Protein AF-A0A483YP21-F1 (afdb_monomer_lite)

Secondary structure (DSSP, 8-state):
----HHHHHHHHHHTT-HHHHHHHHHTSS----S-PPTTSPPHHHHHHHHHHHHHHHHHTT----HHHHHHHHHHHHHTTTTTTT-HHHHHHHHHHHHHHHHH-TTTTTT--TTT-S----HHHHHHHHHHHHHHTT--EETTPPPPTT--SEETTEEHHHHHHHHHHHTTTSSTTTTTTBTBHHHHHHHHHHTTSHHHHHHHHHHT-SEEPPTT---SS-SS-TT--THHHH---

Foldseek 3Di:
DPPQLQVVLVVCLVVLPLVSLLCQQLLVGRQRPPDHDPPDDHLLRSNLSSLCSQCVCVVVVHDDQLLSPLSSLLSCLLVCPCPLPCSVSSLVSLQSSLVSCLVPVCSCVPRDPSRHSDDDDLLSLLQSLLSLLQVVQHAQALVADADPPDDDDGSNHDLVVLLVSSCVSCPSRQPSPCVPRSPPVSSNSSSVCCLALRNVLSCVVVVTRYHDPPPRDQANPDPRPPDGSVVSPPDD

Structure (mmCIF, N/CA/C/O backbone):
data_AF-A0A483YP21-F1
#
_entry.id   AF-A0A483YP21-F1
#
loop_
_atom_site.group_PDB
_atom_site.id
_atom_site.type_symbol
_atom_site.label_atom_id
_atom_site.label_alt_id
_atom_site.label_comp_id
_atom_site.label_asym_i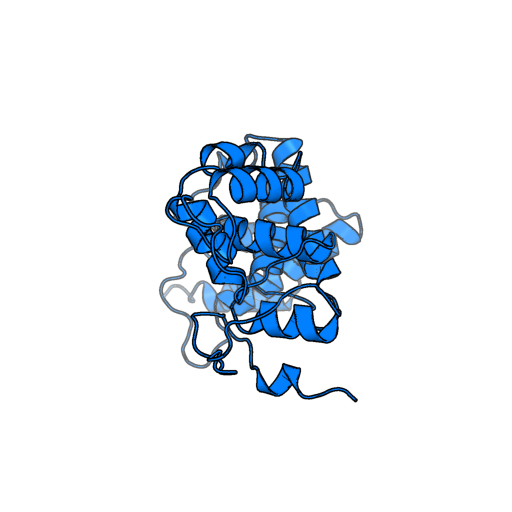d
_atom_site.label_entity_id
_atom_site.label_seq_id
_atom_site.pdbx_PDB_ins_code
_atom_site.Cartn_x
_atom_site.Cartn_y
_atom_site.Cartn_z
_atom_site.occupancy
_atom_site.B_iso_or_equiv
_atom_site.auth_seq_id
_atom_site.auth_comp_id
_atom_site.auth_asym_id
_atom_site.auth_atom_id
_atom_site.pdbx_PDB_model_num
ATOM 1 N N . MET A 1 1 ? -3.017 10.864 36.823 1.00 39.28 1 MET A N 1
ATOM 2 C CA . MET A 1 1 ? -2.083 9.998 36.075 1.00 39.28 1 MET A CA 1
ATOM 3 C C . MET A 1 1 ? -2.893 9.315 34.983 1.00 39.28 1 MET A C 1
ATOM 5 O O . MET A 1 1 ? -3.638 8.392 35.276 1.00 39.28 1 MET A O 1
ATOM 9 N N . THR A 1 2 ? -2.896 9.848 33.763 1.00 46.69 2 THR A N 1
ATOM 10 C CA . THR A 1 2 ? -3.565 9.182 32.637 1.00 46.69 2 THR A CA 1
ATOM 11 C C . THR A 1 2 ? -2.798 7.899 32.345 1.00 46.69 2 THR A C 1
ATOM 13 O O . THR A 1 2 ? -1.639 7.974 31.940 1.00 46.69 2 THR A O 1
ATOM 16 N N . LEU A 1 3 ? -3.415 6.734 32.579 1.00 56.22 3 LEU A N 1
ATOM 17 C CA . LEU A 1 3 ? -2.955 5.480 31.978 1.00 56.22 3 LEU A CA 1
ATOM 18 C C . LEU A 1 3 ? -2.703 5.780 30.503 1.00 56.22 3 LEU A C 1
ATOM 20 O O . LEU A 1 3 ? -3.605 6.293 29.834 1.00 56.22 3 LEU A O 1
ATOM 24 N N . SER A 1 4 ? -1.466 5.576 30.043 1.00 75.94 4 SER A N 1
ATOM 25 C CA . SER A 1 4 ? -1.104 5.924 28.670 1.00 75.94 4 SER A CA 1
ATOM 26 C C . SER A 1 4 ? -2.119 5.280 27.726 1.00 75.94 4 SER A C 1
ATOM 28 O O . SER A 1 4 ? -2.494 4.117 27.911 1.00 75.94 4 SER A O 1
ATOM 30 N N . ASP A 1 5 ? -2.598 6.037 26.737 1.00 85.06 5 ASP A N 1
ATOM 31 C CA . ASP A 1 5 ? -3.562 5.544 25.746 1.00 85.06 5 ASP A CA 1
ATOM 32 C C . ASP A 1 5 ? -3.122 4.221 25.115 1.00 85.06 5 ASP A C 1
ATOM 34 O O . ASP A 1 5 ? -3.955 3.414 24.718 1.00 85.06 5 ASP A O 1
ATOM 38 N N . HIS A 1 6 ? -1.815 3.974 25.124 1.00 88.06 6 HIS A N 1
ATOM 39 C CA . HIS A 1 6 ? -1.164 2.743 24.718 1.00 88.06 6 HIS A CA 1
ATOM 40 C C . HIS A 1 6 ? -1.701 1.502 25.439 1.00 88.06 6 HIS A C 1
ATOM 42 O O . HIS A 1 6 ? -2.195 0.585 24.786 1.00 88.06 6 HIS A O 1
ATOM 48 N N . GLN A 1 7 ? -1.699 1.484 26.775 1.00 88.12 7 GLN A N 1
ATOM 49 C CA . GLN A 1 7 ? -2.190 0.334 27.544 1.00 88.12 7 GLN A CA 1
ATOM 50 C C . GLN A 1 7 ? -3.693 0.119 27.347 1.00 88.12 7 GLN A C 1
ATOM 52 O O . GLN A 1 7 ? -4.153 -1.021 27.245 1.00 88.12 7 GLN A O 1
ATOM 57 N N . ARG A 1 8 ? -4.464 1.212 27.255 1.00 90.50 8 ARG A N 1
ATOM 58 C CA . ARG A 1 8 ? -5.912 1.142 27.016 1.00 90.50 8 ARG A CA 1
ATOM 59 C C . ARG A 1 8 ? -6.226 0.598 25.623 1.00 90.50 8 ARG A C 1
ATOM 61 O O . ARG A 1 8 ? -7.095 -0.261 25.503 1.00 90.50 8 ARG A O 1
ATOM 68 N N . ALA A 1 9 ? -5.496 1.050 24.603 1.00 92.44 9 ALA A N 1
ATOM 69 C CA . ALA A 1 9 ? -5.602 0.543 23.241 1.00 92.44 9 ALA A CA 1
ATOM 70 C C . ALA A 1 9 ? -5.220 -0.938 23.183 1.00 92.44 9 ALA A C 1
ATOM 72 O O . ALA A 1 9 ? -6.014 -1.749 22.723 1.00 92.44 9 ALA A O 1
ATOM 73 N N . LYS A 1 10 ? -4.057 -1.319 23.727 1.00 93.38 10 LYS A N 1
ATOM 74 C CA . LYS A 1 10 ? -3.600 -2.716 23.774 1.00 93.38 10 LYS A CA 1
ATOM 75 C C . LYS A 1 10 ? -4.639 -3.633 24.421 1.00 93.38 10 LYS A C 1
ATOM 77 O O . LYS A 1 10 ? -4.972 -4.669 23.855 1.00 93.38 10 LYS A O 1
ATOM 82 N N . SER A 1 11 ? -5.170 -3.243 25.582 1.00 93.44 11 SER A N 1
ATOM 83 C CA . SER A 1 11 ? -6.192 -4.019 26.293 1.00 93.44 11 SER A CA 1
ATOM 84 C C . SER A 1 11 ? -7.469 -4.188 25.460 1.00 93.44 11 SER A C 1
ATOM 86 O O . SER A 1 11 ? -7.936 -5.308 25.265 1.00 93.44 11 SER A O 1
ATOM 88 N N . ALA A 1 12 ? -7.992 -3.101 24.885 1.00 95.62 12 ALA A N 1
ATOM 89 C CA . ALA A 1 12 ? -9.206 -3.157 24.074 1.00 95.62 12 ALA A CA 1
ATOM 90 C C . ALA A 1 12 ? -9.019 -3.971 22.779 1.00 95.62 12 ALA A C 1
ATOM 92 O O . ALA A 1 12 ? -9.877 -4.774 22.413 1.00 95.62 12 ALA A O 1
ATOM 93 N N . LEU A 1 13 ? -7.866 -3.834 22.117 1.00 96.31 13 LEU A N 1
ATOM 94 C CA . LEU A 1 13 ? -7.533 -4.609 20.920 1.00 96.31 13 LEU A CA 1
ATOM 95 C C . LEU A 1 13 ? -7.251 -6.087 21.242 1.00 96.31 13 LEU A C 1
ATOM 97 O O . LEU A 1 13 ? -7.475 -6.942 20.389 1.00 96.31 13 LEU A O 1
ATOM 101 N N . ASN A 1 14 ? -6.797 -6.431 22.456 1.00 95.75 14 ASN A N 1
ATOM 102 C CA . ASN A 1 14 ? -6.720 -7.828 22.919 1.00 95.75 14 ASN A CA 1
ATOM 103 C C . ASN A 1 14 ? -8.110 -8.459 23.062 1.00 95.75 14 ASN A C 1
ATOM 105 O O . ASN A 1 14 ? -8.259 -9.653 22.829 1.00 95.75 14 ASN A O 1
ATOM 109 N N . ALA A 1 15 ? -9.120 -7.661 23.408 1.00 96.44 15 ALA A N 1
ATOM 110 C CA . ALA A 1 15 ? -10.504 -8.108 23.513 1.00 96.44 15 A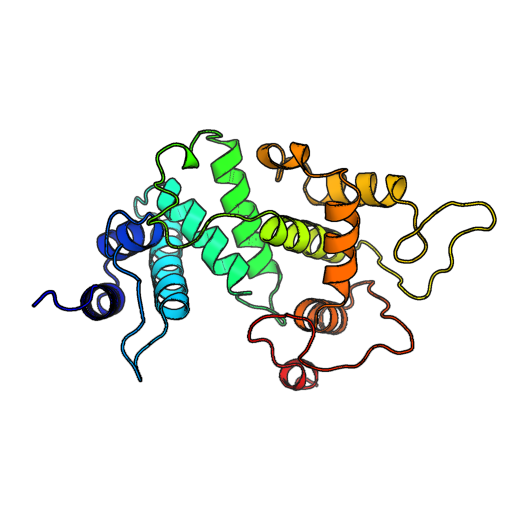LA A CA 1
ATOM 111 C C . ALA A 1 15 ? -11.244 -8.160 22.159 1.00 96.44 15 ALA A C 1
ATOM 113 O O . ALA A 1 15 ? -12.442 -8.430 22.142 1.00 96.44 15 ALA A O 1
ATOM 114 N N . ASN A 1 16 ? -10.563 -7.900 21.031 1.00 96.69 16 ASN A N 1
ATOM 115 C CA . ASN A 1 16 ? -11.170 -7.761 19.700 1.00 96.69 16 ASN A CA 1
ATOM 116 C C . ASN A 1 16 ? -12.328 -6.741 19.658 1.00 96.69 16 ASN A C 1
ATOM 118 O O . ASN A 1 16 ? -13.288 -6.910 18.907 1.00 96.69 16 ASN A O 1
ATOM 122 N N . ASP A 1 17 ? -12.252 -5.675 20.463 1.00 97.94 17 ASP A N 1
ATOM 123 C CA . ASP A 1 17 ? -13.291 -4.645 20.512 1.00 97.94 17 ASP A CA 1
ATOM 124 C C . ASP A 1 17 ? -13.316 -3.837 19.201 1.00 97.94 17 ASP A C 1
ATOM 126 O O . ASP A 1 17 ? -12.435 -3.016 18.924 1.00 97.94 17 ASP A O 1
ATOM 130 N N . LEU A 1 18 ? -14.364 -4.051 18.398 1.00 98.38 18 LEU A N 1
ATOM 131 C CA . LEU A 1 18 ? -14.569 -3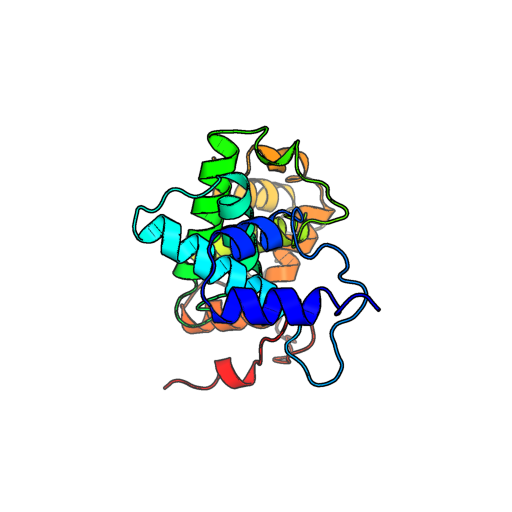.377 17.117 1.00 98.38 18 LEU A CA 1
ATOM 132 C C . LEU A 1 18 ? -14.742 -1.857 17.264 1.00 98.38 18 LEU A C 1
ATOM 134 O O . LEU A 1 18 ? -14.257 -1.094 16.429 1.00 98.38 18 LEU A O 1
ATOM 138 N N . ASN A 1 19 ? -15.409 -1.381 18.316 1.00 97.88 19 ASN A N 1
ATOM 139 C CA . ASN A 1 19 ? -15.588 0.055 18.545 1.00 97.88 19 ASN A CA 1
ATOM 140 C C . ASN A 1 19 ? -14.276 0.715 18.973 1.00 97.88 19 ASN A C 1
ATOM 142 O O . ASN A 1 19 ? -14.020 1.873 18.637 1.00 97.88 19 ASN A O 1
ATOM 146 N N . ALA A 1 20 ? -13.442 0.004 19.730 1.00 97.31 20 ALA A N 1
ATOM 147 C CA . ALA A 1 20 ? -12.096 0.458 20.046 1.00 97.31 20 ALA A CA 1
ATOM 148 C C . ALA A 1 20 ? -11.202 0.475 18.802 1.00 97.31 20 ALA A C 1
ATOM 150 O O . ALA A 1 20 ? -10.497 1.458 18.595 1.00 97.31 20 ALA A O 1
ATOM 151 N N . ALA A 1 21 ? -11.268 -0.554 17.953 1.00 98.19 21 ALA A N 1
ATOM 152 C CA . ALA A 1 21 ? -10.489 -0.632 16.721 1.00 98.19 21 ALA A CA 1
ATOM 153 C C . ALA A 1 21 ? -10.862 0.475 15.718 1.00 98.19 21 ALA A C 1
ATOM 155 O O . ALA A 1 21 ? -9.979 1.170 15.220 1.00 98.19 21 ALA A O 1
ATOM 156 N N . GLN A 1 22 ? -12.159 0.718 15.490 1.00 97.88 22 GLN A N 1
ATOM 157 C CA . GLN A 1 22 ? -12.620 1.827 14.642 1.00 97.88 22 GLN A CA 1
ATOM 158 C C . GLN A 1 22 ? -12.185 3.190 15.200 1.00 97.88 22 GLN A C 1
ATOM 160 O O . GLN A 1 22 ? -11.666 4.029 14.461 1.00 97.88 22 GLN A O 1
ATOM 165 N N . GLY A 1 23 ? -12.343 3.402 16.513 1.00 95.88 23 GLY A N 1
ATOM 166 C CA . GLY A 1 23 ? -11.911 4.637 17.172 1.00 95.88 23 GLY A CA 1
ATOM 167 C C . GLY A 1 23 ? -10.392 4.827 17.148 1.00 95.88 23 GLY A C 1
ATOM 168 O O . GLY A 1 23 ? -9.916 5.947 16.988 1.00 95.88 23 GLY A O 1
ATOM 169 N N . TYR A 1 24 ? -9.622 3.740 17.249 1.00 96.00 24 TYR A N 1
ATOM 170 C CA . TYR A 1 24 ? -8.172 3.767 17.090 1.00 96.00 24 TYR A CA 1
ATOM 171 C C . TYR A 1 24 ? -7.795 4.212 15.676 1.00 96.00 24 TYR A C 1
ATOM 173 O O . TYR A 1 24 ? -6.972 5.109 15.510 1.00 96.00 24 TYR A O 1
ATOM 181 N N . LEU A 1 25 ? -8.378 3.613 14.637 1.00 96.19 25 LEU A N 1
ATOM 182 C CA . LEU A 1 25 ? -7.971 3.929 13.268 1.00 96.19 25 LEU A CA 1
ATOM 183 C C . LEU A 1 25 ? -8.271 5.384 12.907 1.00 96.19 25 LEU A C 1
ATOM 185 O O . LEU A 1 25 ? -7.386 6.075 12.405 1.00 96.19 25 LEU A O 1
ATOM 189 N N . THR A 1 26 ? -9.478 5.842 13.241 1.00 94.69 26 THR A N 1
ATOM 190 C CA . THR A 1 26 ? -9.992 7.190 12.940 1.00 94.69 26 THR A CA 1
ATOM 191 C C . THR A 1 26 ? -9.421 8.290 13.835 1.00 94.69 26 THR A C 1
ATOM 193 O O . THR A 1 26 ? -9.543 9.464 13.504 1.00 94.69 26 THR A O 1
ATOM 196 N N . GLY A 1 27 ? -8.791 7.936 14.960 1.00 91.81 27 GLY A N 1
ATOM 197 C CA . GLY A 1 27 ? -8.269 8.904 15.929 1.00 91.81 27 GLY A CA 1
ATOM 198 C C . GLY A 1 27 ? -9.306 9.432 16.924 1.00 91.81 27 GLY A C 1
ATOM 199 O O . GLY A 1 27 ? -8.967 10.247 17.777 1.00 91.81 27 GLY A O 1
ATOM 200 N N . GLU A 1 28 ? -10.551 8.947 16.876 1.00 92.50 28 GLU A N 1
ATOM 201 C CA . GLU A 1 28 ? -11.587 9.263 17.871 1.00 92.50 28 GLU A CA 1
ATOM 202 C C . GLU A 1 28 ? -11.229 8.719 19.266 1.00 92.50 28 GLU A C 1
ATOM 204 O O . GLU A 1 28 ? -11.623 9.276 20.291 1.00 92.50 28 GLU A O 1
ATOM 209 N N . LYS A 1 29 ? -10.450 7.630 19.317 1.00 92.00 29 LYS A N 1
ATOM 210 C CA . LYS A 1 29 ? -9.940 7.026 20.551 1.00 92.00 29 LYS A CA 1
ATOM 211 C C . LYS A 1 29 ? -8.424 6.880 20.508 1.00 92.00 29 LYS A C 1
ATOM 213 O O . LYS A 1 29 ? -7.819 6.634 19.464 1.00 92.00 29 LYS A O 1
ATOM 218 N N . TYR A 1 30 ? -7.821 6.937 21.694 1.00 90.19 30 TYR A N 1
ATOM 219 C CA . TYR A 1 30 ? -6.392 6.691 21.904 1.00 90.19 30 TYR A CA 1
ATOM 220 C C . TYR A 1 30 ? -5.489 7.636 21.096 1.00 90.19 30 TYR A C 1
ATOM 222 O O . TYR A 1 30 ? -4.514 7.198 20.482 1.00 90.19 30 TYR A O 1
ATOM 230 N N . ASN A 1 31 ? -5.840 8.920 21.042 1.00 85.19 31 ASN A N 1
ATOM 231 C CA . ASN A 1 31 ? -5.154 9.920 20.225 1.00 85.19 31 ASN A CA 1
ATOM 232 C C . ASN A 1 31 ? -3.846 10.445 20.848 1.00 85.19 31 ASN A C 1
ATOM 234 O O . ASN A 1 31 ? -3.021 11.017 20.141 1.00 85.19 31 ASN A O 1
ATOM 238 N N . ASN A 1 32 ? -3.568 10.182 22.131 1.00 83.12 32 ASN A N 1
ATOM 239 C CA . ASN A 1 32 ? -2.306 10.583 22.766 1.00 83.12 32 ASN A CA 1
ATOM 240 C C . ASN A 1 32 ? -1.172 9.582 22.482 1.00 83.12 32 ASN A C 1
ATOM 242 O O . ASN A 1 32 ? -0.742 8.832 23.363 1.00 83.12 32 ASN A O 1
ATOM 246 N N . ARG A 1 33 ? -0.661 9.578 21.244 1.00 79.88 33 ARG A N 1
ATOM 247 C CA . ARG A 1 33 ? 0.339 8.605 20.749 1.00 79.88 33 ARG A CA 1
ATOM 248 C C . ARG A 1 33 ? 1.789 9.087 20.804 1.00 79.88 33 ARG A C 1
ATOM 250 O O . ARG A 1 33 ? 2.593 8.741 19.948 1.00 79.88 33 ARG A O 1
ATOM 257 N N . TYR A 1 34 ? 2.149 9.861 21.825 1.00 71.38 34 TYR A N 1
ATOM 258 C CA . TYR A 1 34 ? 3.453 10.535 21.898 1.00 71.38 34 TYR A CA 1
ATOM 259 C C . TYR A 1 34 ? 4.655 9.580 21.917 1.00 71.38 34 TYR A C 1
ATOM 261 O O . TYR A 1 34 ? 5.630 9.803 21.204 1.00 71.38 34 TYR A O 1
ATOM 269 N N . ARG A 1 35 ? 4.602 8.516 22.730 1.00 69.38 35 ARG A N 1
ATOM 270 C CA . ARG A 1 35 ? 5.605 7.440 22.752 1.00 69.38 35 ARG A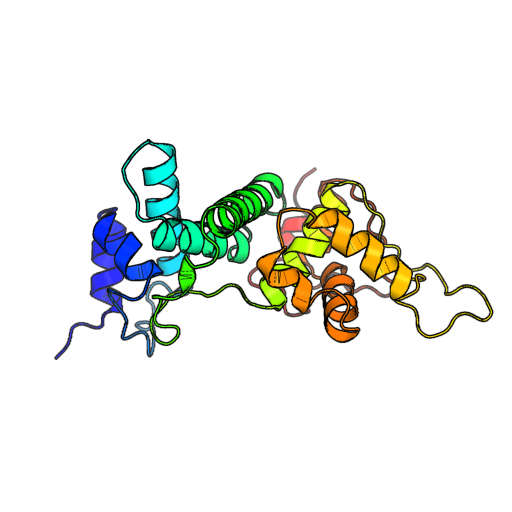 CA 1
ATOM 271 C C . ARG A 1 35 ? 4.946 6.110 23.116 1.00 69.38 35 ARG A C 1
ATOM 273 O O . ARG A 1 35 ? 4.067 6.109 23.980 1.00 69.38 35 ARG A O 1
ATOM 280 N N . PRO A 1 36 ? 5.332 4.993 22.475 1.00 71.31 36 PRO A N 1
ATOM 281 C CA . PRO A 1 36 ? 4.960 3.676 22.972 1.00 71.31 36 PRO A CA 1
ATOM 282 C C . PRO A 1 36 ? 5.593 3.454 24.351 1.00 71.31 36 PRO A C 1
ATOM 284 O O . PRO A 1 36 ? 6.635 4.034 24.672 1.00 71.31 36 PRO A O 1
ATOM 287 N N . VAL A 1 37 ? 4.965 2.614 25.170 1.00 76.12 37 VAL A N 1
ATOM 288 C CA . VAL A 1 37 ? 5.564 2.189 26.439 1.00 76.12 37 VAL A CA 1
ATOM 289 C C . VAL A 1 37 ? 6.794 1.327 26.124 1.00 76.12 37 VAL A C 1
ATOM 291 O O . VAL A 1 37 ? 6.750 0.471 25.242 1.00 76.12 37 VAL A O 1
ATOM 294 N N . SER A 1 38 ? 7.923 1.588 26.788 1.00 74.81 38 SER A N 1
ATOM 295 C CA . SER A 1 38 ? 9.169 0.850 26.531 1.00 74.81 38 SER A CA 1
ATOM 296 C C . SER A 1 38 ? 8.988 -0.648 26.801 1.00 74.81 38 SER A C 1
ATOM 298 O O . SER A 1 38 ? 8.396 -1.014 27.814 1.00 74.81 38 SER A O 1
ATOM 300 N N . GLY A 1 39 ? 9.491 -1.500 25.904 1.00 78.94 39 GLY A N 1
ATOM 301 C CA . GLY A 1 39 ? 9.342 -2.960 25.983 1.00 78.94 39 GLY A CA 1
ATOM 302 C C . GLY A 1 39 ? 7.962 -3.492 25.576 1.00 78.94 39 GLY A C 1
ATOM 303 O O . GLY A 1 39 ? 7.766 -4.703 25.544 1.00 78.94 39 GLY A O 1
ATOM 304 N N . GLU A 1 40 ? 7.019 -2.610 25.241 1.00 84.38 40 GLU A N 1
ATOM 305 C CA . GLU A 1 40 ? 5.670 -2.983 24.828 1.00 84.38 40 GLU A CA 1
ATOM 306 C C . GLU A 1 40 ? 5.492 -2.971 23.304 1.00 84.38 40 GLU A C 1
ATOM 308 O O . GLU A 1 40 ? 6.323 -2.480 22.536 1.00 84.38 40 GLU A O 1
ATOM 313 N N . GLU A 1 41 ? 4.358 -3.515 22.862 1.00 87.75 41 GLU A N 1
ATOM 314 C CA . GLU A 1 41 ? 3.951 -3.549 21.459 1.00 87.75 41 GLU A CA 1
ATOM 315 C C . GLU A 1 41 ? 3.968 -2.144 20.819 1.00 87.75 41 GLU A C 1
ATOM 317 O O . GLU A 1 41 ? 3.390 -1.198 21.346 1.00 87.75 41 GLU A O 1
ATOM 322 N N . SER A 1 42 ? 4.599 -1.985 19.652 1.00 89.00 42 SER A N 1
ATOM 323 C CA . SER A 1 42 ? 4.644 -0.686 18.955 1.00 89.00 42 SER A CA 1
ATOM 324 C C . SER A 1 42 ? 3.256 -0.189 18.513 1.00 89.00 42 SER A C 1
ATOM 326 O O . SER A 1 42 ? 2.383 -0.991 18.181 1.00 89.00 42 SER A O 1
ATOM 328 N N . TRP A 1 43 ? 3.073 1.132 18.384 1.00 89.12 43 TRP A N 1
ATOM 329 C CA . TRP A 1 43 ? 1.844 1.712 17.818 1.00 89.12 43 TRP A CA 1
ATOM 330 C C . TRP A 1 43 ? 1.520 1.198 16.408 1.00 89.12 43 TRP A C 1
ATOM 332 O O . TRP A 1 43 ? 0.354 0.976 16.101 1.00 89.12 43 TRP A O 1
ATOM 342 N N . GLY A 1 44 ? 2.532 0.942 15.571 1.00 89.25 44 GLY A N 1
ATOM 343 C CA . GLY A 1 44 ? 2.320 0.351 14.243 1.00 89.25 44 GLY A CA 1
ATOM 344 C C . GLY A 1 44 ? 1.772 -1.081 14.309 1.00 89.25 44 GLY A C 1
ATOM 345 O O . GLY A 1 44 ? 0.937 -1.467 13.500 1.00 89.25 44 GLY A O 1
ATOM 346 N N . SER A 1 45 ? 2.172 -1.858 15.319 1.00 91.50 45 SER A N 1
ATOM 347 C CA . SER A 1 45 ? 1.617 -3.200 15.548 1.00 91.50 45 SER A CA 1
ATOM 348 C C . SER A 1 45 ? 0.171 -3.133 16.056 1.00 91.50 45 SER A C 1
ATOM 350 O O . SER A 1 45 ? -0.699 -3.834 15.542 1.00 91.50 45 SER A O 1
ATOM 352 N N . LEU A 1 46 ? -0.130 -2.202 16.970 1.00 94.50 46 LEU A N 1
ATOM 353 C CA . LEU A 1 46 ? -1.508 -1.936 17.401 1.00 94.50 46 LEU A CA 1
ATOM 354 C C . LEU A 1 46 ? -2.394 -1.449 16.240 1.00 94.50 46 LEU A C 1
ATOM 356 O O . LEU A 1 46 ? -3.547 -1.860 16.141 1.00 94.50 46 LEU A O 1
ATOM 360 N N . GLN A 1 47 ? -1.856 -0.629 15.333 1.00 95.31 47 GLN A N 1
ATOM 361 C CA . GLN A 1 47 ? -2.547 -0.194 14.116 1.00 95.31 47 GLN A CA 1
ATOM 362 C C . GLN A 1 47 ? -2.872 -1.372 13.200 1.00 95.31 47 GLN A C 1
ATOM 364 O O . GLN A 1 47 ? -4.024 -1.515 12.795 1.00 95.31 47 GLN A O 1
ATOM 369 N N . TYR A 1 48 ? -1.897 -2.241 12.924 1.00 95.50 48 TYR A N 1
ATOM 370 C CA . TYR A 1 48 ? -2.122 -3.460 12.149 1.00 95.50 48 TYR A CA 1
ATOM 371 C C . TYR A 1 48 ? -3.233 -4.321 12.768 1.00 95.50 48 TYR A C 1
ATOM 373 O O . TYR A 1 48 ? -4.172 -4.726 12.084 1.00 95.50 48 TYR A O 1
ATOM 381 N N . ARG A 1 49 ? -3.199 -4.532 14.088 1.00 96.94 49 ARG A N 1
ATOM 382 C CA . ARG A 1 49 ? -4.234 -5.297 14.798 1.00 96.94 49 ARG A CA 1
ATOM 383 C C . ARG A 1 49 ? -5.614 -4.650 14.720 1.00 96.94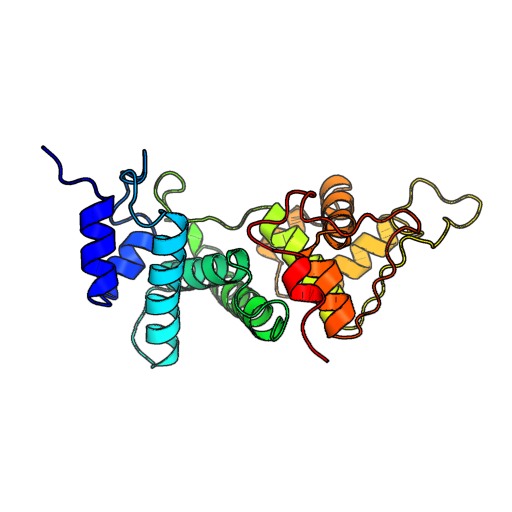 49 ARG A C 1
ATOM 385 O O . ARG A 1 49 ? -6.591 -5.344 14.445 1.00 96.94 49 ARG A O 1
ATOM 392 N N . ALA A 1 50 ? -5.703 -3.337 14.933 1.00 98.19 50 ALA A N 1
ATOM 393 C CA . ALA A 1 50 ? -6.953 -2.597 14.782 1.00 98.19 50 ALA A CA 1
ATOM 394 C C . ALA A 1 50 ? -7.510 -2.743 13.357 1.00 98.19 50 ALA A C 1
ATOM 396 O O . ALA A 1 50 ? -8.694 -3.027 13.181 1.00 98.19 50 ALA A O 1
ATOM 397 N N . ALA A 1 51 ? -6.644 -2.642 12.347 1.00 98.25 51 ALA A N 1
ATOM 398 C CA . ALA A 1 51 ? -7.014 -2.835 10.954 1.00 98.25 51 ALA A CA 1
ATOM 399 C C . ALA A 1 51 ? -7.518 -4.259 10.667 1.00 98.25 51 ALA A C 1
ATOM 401 O O . ALA A 1 51 ? -8.556 -4.410 10.024 1.00 98.25 51 ALA A O 1
ATOM 402 N N . LYS A 1 52 ? -6.868 -5.301 11.207 1.00 98.06 52 LYS A N 1
ATOM 403 C CA . LYS A 1 52 ? -7.344 -6.693 11.092 1.00 98.06 52 LYS A CA 1
ATOM 404 C C . LYS A 1 52 ? -8.718 -6.892 11.730 1.00 98.06 52 LYS A C 1
ATOM 406 O O . LYS A 1 52 ? -9.563 -7.537 11.118 1.00 98.06 52 LYS A O 1
ATOM 411 N N . ILE A 1 53 ? -8.966 -6.332 12.917 1.00 98.62 53 ILE A N 1
ATOM 412 C CA . ILE A 1 53 ? -10.279 -6.421 13.585 1.00 98.62 53 ILE A CA 1
ATOM 413 C C . ILE A 1 53 ? -11.367 -5.804 12.700 1.00 98.62 53 ILE A C 1
ATOM 415 O O . ILE A 1 53 ? -12.387 -6.440 12.443 1.00 98.62 53 ILE A O 1
ATOM 419 N N . VAL A 1 54 ? -11.129 -4.591 12.195 1.00 98.69 54 VAL A N 1
ATOM 420 C CA . VAL A 1 54 ? -12.084 -3.860 11.351 1.00 98.69 54 VAL A CA 1
ATOM 421 C C . VAL A 1 54 ? -12.324 -4.574 10.016 1.00 98.69 54 VAL A C 1
ATOM 423 O O . VAL A 1 54 ? -13.475 -4.784 9.634 1.00 98.69 54 VAL A O 1
ATOM 426 N N . ALA A 1 55 ? -11.263 -5.008 9.330 1.00 97.94 55 ALA A N 1
ATOM 427 C CA . ALA A 1 55 ? -11.370 -5.718 8.057 1.00 97.94 55 ALA A CA 1
ATOM 428 C C . ALA A 1 55 ? -12.087 -7.072 8.202 1.00 97.94 55 ALA A C 1
ATOM 430 O O . ALA A 1 55 ? -12.932 -7.405 7.370 1.00 97.94 55 ALA A O 1
ATOM 431 N N . ASN A 1 56 ? -11.801 -7.827 9.268 1.00 98.06 56 ASN A N 1
ATOM 432 C CA . ASN A 1 56 ? -12.463 -9.103 9.544 1.00 98.06 56 ASN A CA 1
ATOM 433 C C . ASN A 1 56 ? -13.941 -8.910 9.909 1.00 98.06 56 ASN A C 1
ATOM 435 O O . ASN A 1 56 ? -14.786 -9.677 9.456 1.00 98.06 56 ASN A O 1
ATOM 439 N N . ALA A 1 57 ? -14.273 -7.884 10.698 1.00 98.31 57 ALA A N 1
ATOM 440 C CA . ALA A 1 57 ? -15.659 -7.560 11.026 1.00 98.31 57 ALA A CA 1
ATOM 441 C C . ALA A 1 57 ? -16.478 -7.257 9.761 1.00 98.31 57 ALA A C 1
ATOM 443 O O . ALA A 1 57 ? -17.545 -7.843 9.571 1.00 98.31 57 ALA A O 1
ATOM 444 N N . ALA A 1 58 ? -15.943 -6.420 8.865 1.00 97.94 58 ALA A N 1
ATOM 445 C CA . ALA A 1 58 ? -16.577 -6.116 7.585 1.00 97.94 58 ALA A CA 1
ATOM 446 C C . ALA A 1 58 ? -16.725 -7.367 6.698 1.00 97.94 58 ALA A C 1
ATOM 448 O O . ALA A 1 58 ? -17.795 -7.601 6.140 1.00 97.94 58 ALA A O 1
ATOM 449 N N . ALA A 1 59 ? -15.687 -8.209 6.611 1.00 96.69 59 ALA A N 1
ATOM 450 C CA . ALA A 1 59 ? -15.738 -9.465 5.855 1.00 96.69 59 ALA A CA 1
ATOM 451 C C . ALA A 1 59 ? -16.796 -10.447 6.395 1.00 96.69 59 ALA A C 1
ATOM 453 O O . ALA A 1 59 ? -17.403 -11.183 5.623 1.00 96.69 59 ALA A O 1
ATOM 454 N N . ASN A 1 60 ? -17.062 -10.409 7.702 1.00 97.38 60 ASN A N 1
ATOM 455 C CA . ASN A 1 60 ? -18.096 -11.202 8.367 1.00 97.38 60 ASN A CA 1
ATOM 456 C C . ASN A 1 60 ? -19.490 -10.543 8.336 1.00 97.38 60 ASN A C 1
ATOM 458 O O . ASN A 1 60 ? -20.387 -10.968 9.064 1.00 97.38 60 ASN A O 1
ATOM 462 N N . GLY A 1 61 ? -19.684 -9.491 7.534 1.00 96.81 61 GLY A N 1
ATOM 463 C CA . GLY A 1 61 ? -20.973 -8.814 7.365 1.00 96.81 61 GLY A CA 1
ATOM 464 C C . GLY A 1 61 ? -21.391 -7.924 8.538 1.00 96.81 61 GLY A C 1
ATOM 465 O O . GLY A 1 61 ? -22.542 -7.487 8.594 1.00 96.81 61 GLY A O 1
ATOM 466 N N . GLN A 1 62 ? -20.493 -7.638 9.487 1.00 97.88 62 GLN A N 1
ATOM 467 C CA . GLN A 1 62 ? -20.786 -6.691 10.560 1.00 97.88 62 GLN A CA 1
ATOM 468 C C . GLN A 1 62 ? -20.790 -5.260 10.022 1.00 97.88 62 GLN A C 1
ATOM 470 O O . GLN A 1 62 ? -20.024 -4.905 9.125 1.00 97.88 62 GLN A O 1
ATOM 475 N N . LYS A 1 63 ? -21.634 -4.406 10.609 1.00 97.06 63 LYS A N 1
ATOM 476 C CA . LYS A 1 63 ? -21.663 -2.983 10.270 1.00 97.06 63 LYS A CA 1
ATOM 477 C C . LYS A 1 63 ? -20.401 -2.297 10.794 1.00 97.06 63 LYS A C 1
ATOM 479 O O . LYS A 1 63 ? -20.162 -2.263 11.999 1.00 97.06 63 LYS A O 1
ATOM 484 N N . VAL A 1 64 ? -19.646 -1.703 9.880 1.00 97.75 64 VAL A N 1
ATOM 485 C CA . VAL A 1 64 ? -18.414 -0.953 10.138 1.00 97.75 64 VAL A CA 1
ATOM 486 C C . VAL A 1 64 ? -18.557 0.430 9.505 1.00 97.75 64 VAL A C 1
ATOM 488 O O . VAL A 1 64 ? -19.247 0.579 8.500 1.00 97.75 64 VAL A O 1
ATOM 491 N N . ARG A 1 65 ? -17.950 1.456 10.101 1.00 96.19 65 ARG A N 1
ATOM 492 C CA . ARG A 1 65 ? -17.876 2.788 9.493 1.00 96.19 65 ARG A CA 1
ATOM 493 C C . ARG A 1 65 ? -16.931 2.784 8.292 1.00 96.19 65 ARG A C 1
ATOM 495 O O . ARG A 1 65 ? -15.804 2.305 8.402 1.00 96.19 65 ARG A O 1
ATOM 502 N N . ASP A 1 66 ? -17.357 3.389 7.190 1.00 96.44 66 ASP A N 1
ATOM 503 C CA . ASP A 1 66 ? -16.583 3.405 5.943 1.00 96.44 66 ASP A CA 1
ATOM 504 C C . ASP A 1 66 ? -15.215 4.088 6.092 1.00 96.44 66 ASP A C 1
ATOM 506 O O . ASP A 1 66 ? -14.239 3.640 5.494 1.00 96.44 66 ASP A O 1
ATOM 510 N N . ASP A 1 67 ? -15.108 5.131 6.922 1.00 95.12 67 ASP A N 1
ATOM 511 C CA . ASP A 1 67 ? -13.848 5.841 7.168 1.00 95.12 67 ASP A CA 1
ATOM 512 C C . ASP A 1 67 ? -12.834 4.955 7.906 1.00 95.12 67 ASP A C 1
ATOM 514 O O . ASP A 1 67 ? -11.683 4.824 7.491 1.00 95.12 67 ASP A O 1
ATOM 518 N N . ALA A 1 68 ? -13.275 4.261 8.955 1.00 97.00 68 ALA A N 1
ATOM 519 C CA . ALA A 1 68 ? -12.472 3.278 9.667 1.00 97.00 68 ALA A CA 1
ATOM 520 C C . ALA A 1 68 ? -12.084 2.100 8.764 1.00 97.00 68 ALA A C 1
ATOM 522 O O . ALA A 1 68 ? -10.955 1.617 8.848 1.00 97.00 68 ALA A O 1
ATOM 523 N N . LEU A 1 69 ? -12.994 1.647 7.895 1.00 97.94 69 LEU A N 1
ATOM 524 C CA . LEU A 1 69 ? -12.736 0.550 6.965 1.00 97.94 69 LEU A CA 1
ATOM 525 C C . LEU A 1 69 ? -11.713 0.937 5.889 1.00 97.94 69 LEU A C 1
ATOM 527 O O . LEU A 1 69 ? -10.791 0.169 5.617 1.00 97.94 69 LEU A O 1
ATOM 531 N N . TYR A 1 70 ? -11.818 2.146 5.336 1.00 95.50 70 TYR A N 1
ATOM 532 C CA . TYR A 1 70 ? -10.823 2.704 4.424 1.00 95.50 70 TYR A CA 1
ATOM 533 C C . TYR A 1 70 ? -9.435 2.739 5.075 1.00 95.50 70 TYR A C 1
ATOM 535 O O . TYR A 1 70 ? -8.470 2.205 4.527 1.00 95.50 70 TYR A O 1
ATOM 543 N N . LEU A 1 71 ? -9.338 3.308 6.280 1.00 96.06 71 LEU A N 1
ATOM 544 C CA . LEU A 1 71 ? -8.080 3.407 7.024 1.00 96.06 71 LEU A CA 1
ATOM 545 C C . LEU A 1 71 ? -7.516 2.038 7.419 1.00 96.06 71 LEU A C 1
ATOM 547 O O . LEU A 1 71 ? -6.296 1.866 7.461 1.00 96.06 71 LEU A O 1
ATOM 551 N N . ALA A 1 72 ? -8.383 1.057 7.686 1.00 97.75 72 ALA A N 1
ATOM 552 C CA . ALA A 1 72 ? -7.971 -0.321 7.914 1.00 97.75 72 ALA A CA 1
ATOM 553 C C . ALA A 1 72 ? -7.280 -0.884 6.669 1.00 97.75 72 ALA A C 1
ATOM 555 O O . ALA A 1 72 ? -6.161 -1.378 6.764 1.00 97.75 72 ALA A O 1
ATOM 556 N N . TYR A 1 73 ? -7.896 -0.759 5.494 1.00 97.00 73 TYR A N 1
ATOM 557 C CA . TYR A 1 73 ? -7.304 -1.252 4.254 1.00 97.00 73 TYR A CA 1
ATOM 558 C C . TYR A 1 73 ? -5.995 -0.547 3.891 1.00 97.00 73 TYR A C 1
ATOM 560 O O . TYR A 1 73 ? -5.040 -1.227 3.520 1.00 97.00 73 TYR A O 1
ATOM 568 N N . ILE A 1 74 ? -5.900 0.774 4.080 1.00 94.69 74 ILE A N 1
ATOM 569 C CA . ILE A 1 74 ? -4.627 1.494 3.918 1.00 94.69 74 ILE A CA 1
ATOM 570 C C . ILE A 1 74 ? -3.571 0.954 4.890 1.00 94.69 74 ILE A C 1
ATOM 572 O O . ILE A 1 74 ? -2.459 0.648 4.473 1.00 94.69 74 ILE A O 1
ATOM 576 N N . SER A 1 75 ? -3.921 0.745 6.161 1.00 95.25 75 SER A N 1
ATOM 577 C CA . SER A 1 75 ? -2.984 0.212 7.162 1.00 95.25 75 SER A CA 1
ATOM 578 C C . SER A 1 75 ? -2.469 -1.188 6.813 1.00 95.25 75 SER A C 1
ATOM 580 O O . SER A 1 75 ? -1.297 -1.481 7.031 1.00 95.25 75 SER A O 1
ATOM 582 N N . LEU A 1 76 ? -3.332 -2.061 6.285 1.00 95.69 76 LEU A N 1
ATOM 583 C CA . LEU A 1 76 ? -2.950 -3.423 5.893 1.00 95.69 76 LEU A CA 1
ATOM 584 C C . LEU A 1 76 ? -2.108 -3.437 4.612 1.00 95.69 76 LEU A C 1
ATOM 586 O O . LEU A 1 76 ? -1.183 -4.239 4.504 1.00 95.69 76 LEU A O 1
ATOM 590 N N . PHE A 1 77 ? -2.381 -2.520 3.678 1.00 93.38 77 PHE A N 1
ATOM 591 C CA . PHE A 1 77 ? -1.521 -2.290 2.519 1.00 93.38 77 PHE A CA 1
ATOM 592 C C . PHE A 1 77 ? -0.123 -1.821 2.951 1.00 93.38 77 PHE A C 1
ATOM 594 O O . PHE A 1 77 ? 0.881 -2.387 2.528 1.00 93.38 77 PHE A O 1
ATOM 601 N N . GLU A 1 78 ? -0.040 -0.825 3.838 1.00 90.38 78 GLU A N 1
ATOM 602 C CA . GLU A 1 78 ? 1.238 -0.287 4.326 1.00 90.38 78 GLU A CA 1
ATOM 603 C C . GLU A 1 78 ? 2.043 -1.302 5.142 1.00 90.38 78 GLU A C 1
ATOM 605 O O . GLU A 1 78 ? 3.273 -1.245 5.141 1.00 90.38 78 GLU A O 1
ATOM 610 N N . ALA A 1 79 ? 1.355 -2.240 5.797 1.00 90.56 79 ALA A N 1
ATOM 611 C CA . ALA A 1 79 ? 1.957 -3.363 6.502 1.00 90.56 79 ALA A CA 1
ATOM 612 C C . ALA A 1 79 ? 2.485 -4.472 5.572 1.00 90.56 79 ALA A C 1
ATOM 614 O O . ALA A 1 79 ? 3.060 -5.431 6.083 1.00 90.56 79 ALA A O 1
ATOM 615 N N . GLU A 1 80 ? 2.303 -4.352 4.249 1.00 89.62 80 GLU A N 1
ATOM 616 C CA . GLU A 1 80 ? 2.764 -5.325 3.245 1.00 89.62 80 GLU A CA 1
ATOM 617 C C . GLU A 1 80 ? 2.225 -6.743 3.510 1.00 89.62 80 GLU A C 1
ATOM 619 O O . GLU A 1 80 ? 2.911 -7.742 3.298 1.00 89.62 80 GLU A O 1
ATOM 624 N N . GLU A 1 81 ? 0.985 -6.851 4.010 1.00 90.00 81 GLU A N 1
ATOM 625 C CA . GLU A 1 81 ? 0.435 -8.139 4.440 1.00 90.00 81 GLU A CA 1
ATOM 626 C C . GLU A 1 81 ? 0.384 -9.152 3.286 1.00 90.00 81 GLU A C 1
ATOM 628 O O . GLU A 1 81 ? -0.201 -8.904 2.230 1.00 90.00 81 GLU A O 1
ATOM 633 N N . GLY A 1 82 ? 0.964 -10.328 3.533 1.00 87.00 82 GLY A N 1
ATOM 634 C CA . GLY A 1 82 ? 1.016 -11.434 2.583 1.00 87.00 82 GLY A CA 1
ATOM 635 C C . GLY A 1 82 ? 2.221 -11.389 1.649 1.00 87.00 82 GLY A C 1
ATOM 636 O O . GLY A 1 82 ? 2.464 -12.368 0.962 1.00 87.00 82 GLY A O 1
ATOM 637 N N . VAL A 1 83 ? 2.997 -10.309 1.613 1.00 88.38 83 VAL A N 1
ATOM 638 C CA . VAL A 1 83 ? 4.181 -10.209 0.752 1.00 88.38 83 VAL A CA 1
ATOM 639 C C . VAL A 1 83 ? 5.366 -10.949 1.397 1.00 88.38 83 VAL A C 1
ATOM 641 O O . VAL A 1 83 ? 5.574 -10.792 2.602 1.00 88.38 83 VAL A O 1
ATOM 644 N N . PRO A 1 84 ? 6.179 -11.707 0.631 1.00 87.12 84 PRO A N 1
ATOM 645 C CA . PRO A 1 84 ? 6.178 -11.859 -0.835 1.00 87.12 84 PRO A CA 1
ATOM 646 C C . PRO A 1 84 ? 5.286 -12.977 -1.414 1.00 87.12 84 PRO A C 1
ATOM 648 O O . PRO A 1 84 ? 5.141 -13.068 -2.634 1.00 87.12 84 PRO A O 1
ATOM 651 N N . GLU A 1 85 ? 4.689 -13.842 -0.597 1.00 87.38 85 GLU A N 1
ATOM 652 C CA . GLU A 1 85 ? 3.979 -15.044 -1.061 1.00 87.38 85 GLU A CA 1
ATOM 653 C C . GLU A 1 85 ? 2.648 -14.749 -1.771 1.00 87.38 85 GLU A C 1
ATOM 655 O O . GLU A 1 85 ? 2.327 -15.374 -2.784 1.00 87.38 85 GLU A O 1
ATOM 660 N N . HIS A 1 86 ? 1.889 -13.789 -1.258 1.00 90.50 86 HIS A N 1
ATOM 661 C CA . HIS A 1 86 ? 0.511 -13.442 -1.611 1.00 90.50 86 HIS A CA 1
ATOM 662 C C . HIS A 1 86 ? 0.327 -11.915 -1.754 1.00 90.50 86 HIS A C 1
ATOM 664 O O . HIS A 1 86 ? -0.451 -11.302 -1.019 1.00 90.50 86 HIS A O 1
ATOM 670 N N . PRO A 1 87 ? 1.035 -11.258 -2.696 1.00 90.50 87 PRO A N 1
ATOM 671 C CA . PRO A 1 87 ? 0.910 -9.818 -2.931 1.00 90.50 87 PRO A CA 1
ATOM 672 C C . PRO A 1 87 ? -0.489 -9.393 -3.402 1.00 90.50 87 PRO A C 1
ATOM 674 O O . PRO A 1 87 ? -0.849 -8.224 -3.279 1.00 90.50 87 PRO A O 1
ATOM 677 N N . ASP A 1 88 ? -1.297 -10.329 -3.904 1.00 92.50 88 ASP A N 1
ATOM 678 C CA . ASP A 1 88 ? -2.707 -10.129 -4.236 1.00 92.50 88 ASP A CA 1
ATOM 679 C C . ASP A 1 88 ? -3.554 -9.738 -3.012 1.00 92.50 88 ASP A C 1
ATOM 681 O O . ASP A 1 88 ? -4.500 -8.963 -3.155 1.00 92.50 88 ASP A O 1
ATOM 685 N N . ILE A 1 89 ? -3.181 -10.181 -1.802 1.00 94.00 89 ILE A N 1
ATOM 686 C CA . ILE A 1 89 ? -3.839 -9.772 -0.550 1.00 94.00 89 ILE A CA 1
ATOM 687 C C . ILE A 1 89 ? -3.623 -8.274 -0.313 1.00 94.00 89 ILE A C 1
ATOM 689 O O . ILE A 1 89 ? -4.590 -7.519 -0.180 1.00 94.00 89 ILE A O 1
ATOM 693 N N . MET A 1 90 ? -2.358 -7.840 -0.312 1.00 92.94 90 MET A N 1
ATOM 694 C CA . MET A 1 90 ? -1.976 -6.438 -0.143 1.00 92.94 90 MET A CA 1
ATOM 695 C C . MET A 1 90 ? -2.634 -5.547 -1.210 1.00 92.94 90 MET A C 1
ATOM 697 O O . MET A 1 90 ? -3.256 -4.537 -0.876 1.00 92.94 90 MET A O 1
ATOM 701 N N . LEU A 1 91 ? -2.553 -5.930 -2.490 1.00 93.12 91 LEU A N 1
ATOM 702 C CA . LEU A 1 91 ? -3.182 -5.197 -3.597 1.00 93.12 91 LEU A CA 1
ATOM 703 C C . LEU A 1 91 ? -4.707 -5.135 -3.457 1.00 93.12 91 LEU A C 1
ATOM 705 O O . LEU A 1 91 ? -5.306 -4.076 -3.654 1.00 93.12 91 LEU A O 1
ATOM 709 N N . GLY A 1 92 ? -5.331 -6.239 -3.041 1.00 94.44 92 GLY A N 1
ATOM 710 C CA . GLY A 1 92 ? -6.765 -6.314 -2.791 1.00 94.44 92 GLY A CA 1
ATOM 711 C C . GLY A 1 92 ? -7.238 -5.336 -1.714 1.00 94.44 92 GLY A C 1
ATOM 712 O O . GLY A 1 92 ? -8.337 -4.789 -1.832 1.00 94.44 92 GLY A O 1
ATOM 713 N N . TYR A 1 93 ? -6.427 -5.052 -0.689 1.00 95.25 93 TYR A N 1
ATOM 714 C CA . TYR A 1 93 ? -6.750 -3.999 0.278 1.00 95.25 93 TYR A CA 1
ATOM 715 C C . TYR A 1 93 ? -6.774 -2.620 -0.368 1.00 95.25 93 TYR A C 1
ATOM 717 O O . TYR A 1 93 ? -7.741 -1.882 -0.181 1.00 95.25 93 TYR A O 1
ATOM 725 N N . MET A 1 94 ? -5.775 -2.291 -1.185 1.00 92.31 94 MET A N 1
ATOM 726 C CA . MET A 1 94 ? -5.760 -1.006 -1.878 1.00 92.31 94 MET A CA 1
ATOM 727 C C . MET A 1 94 ? -6.951 -0.869 -2.834 1.00 92.31 94 MET A C 1
ATOM 729 O O . MET A 1 94 ? -7.609 0.168 -2.848 1.00 92.31 94 MET A O 1
ATOM 733 N N . HIS A 1 95 ? -7.321 -1.931 -3.560 1.00 92.00 95 HIS A N 1
ATOM 734 C CA . HIS A 1 95 ? -8.520 -1.927 -4.411 1.00 92.00 95 HIS A CA 1
ATOM 735 C C . HIS A 1 95 ? -9.792 -1.626 -3.619 1.00 92.00 95 HIS A C 1
ATOM 737 O O . HIS A 1 95 ? -10.599 -0.799 -4.043 1.00 92.00 95 HIS A O 1
ATOM 743 N N . LYS A 1 96 ? -9.961 -2.256 -2.451 1.00 94.31 96 LYS A N 1
ATOM 744 C CA . LYS A 1 96 ? -11.114 -2.020 -1.573 1.00 94.31 96 LYS A CA 1
ATOM 745 C C . LYS A 1 96 ? -11.116 -0.604 -0.992 1.00 94.31 96 LYS A C 1
ATOM 747 O O . LYS A 1 96 ? -12.166 0.031 -0.967 1.00 94.31 96 LYS A O 1
ATOM 752 N N . ALA A 1 97 ? -9.958 -0.088 -0.573 1.00 92.81 97 ALA A N 1
ATOM 753 C CA . ALA A 1 97 ? -9.827 1.290 -0.099 1.00 92.81 97 ALA A CA 1
ATOM 754 C C . ALA A 1 97 ? -10.240 2.291 -1.189 1.00 92.81 97 ALA A C 1
ATOM 756 O O . ALA A 1 97 ? -11.045 3.189 -0.952 1.00 92.81 97 ALA A O 1
ATOM 757 N N . MET A 1 98 ? -9.744 2.106 -2.411 1.00 88.75 98 MET A N 1
ATOM 758 C CA . MET A 1 98 ? -10.048 3.002 -3.526 1.00 88.75 98 MET A CA 1
ATOM 759 C C . MET A 1 98 ? -11.517 2.926 -3.944 1.00 88.75 98 MET A C 1
ATOM 761 O O . MET A 1 98 ? -12.117 3.960 -4.222 1.00 88.75 98 MET A O 1
ATOM 765 N N . ALA A 1 99 ? -12.133 1.741 -3.905 1.00 90.50 99 ALA A N 1
ATOM 766 C CA . ALA A 1 99 ? -13.566 1.592 -4.151 1.00 90.50 99 ALA A CA 1
ATOM 767 C C . ALA A 1 99 ? -14.420 2.409 -3.162 1.00 90.50 99 ALA A C 1
ATOM 769 O O . ALA A 1 99 ? -15.371 3.068 -3.583 1.00 90.50 99 ALA A O 1
ATOM 770 N N . LEU A 1 100 ? -14.058 2.426 -1.872 1.00 92.19 100 LEU A N 1
ATOM 771 C CA . LEU A 1 100 ? -14.741 3.247 -0.862 1.00 92.19 100 LEU A CA 1
ATOM 772 C C . LEU A 1 100 ? -14.605 4.746 -1.159 1.00 92.19 100 LEU A C 1
ATOM 774 O O . LEU A 1 100 ? -15.590 5.479 -1.092 1.00 92.19 100 LEU A O 1
ATOM 778 N N . LEU A 1 101 ? -13.403 5.198 -1.524 1.00 86.94 101 LEU A N 1
ATOM 779 C CA . LEU A 1 101 ? -13.156 6.608 -1.828 1.00 86.94 101 LEU A CA 1
ATOM 780 C C . LEU A 1 101 ? -13.863 7.066 -3.113 1.00 86.94 101 LEU A C 1
ATOM 782 O O . LEU A 1 101 ? -14.328 8.195 -3.191 1.00 86.94 101 LEU A O 1
ATOM 786 N N . LEU A 1 102 ? -13.985 6.197 -4.116 1.00 86.00 102 LEU A N 1
ATOM 787 C CA . LEU A 1 102 ? -14.729 6.503 -5.341 1.00 86.00 102 LEU A CA 1
ATOM 788 C C . LEU A 1 102 ? -16.235 6.571 -5.095 1.00 86.00 102 LEU A C 1
ATOM 790 O O . LEU A 1 102 ? -16.908 7.432 -5.656 1.00 86.00 102 LEU A O 1
ATOM 794 N N . ALA A 1 103 ? -16.759 5.684 -4.246 1.00 89.56 103 ALA A N 1
ATOM 795 C CA . ALA A 1 103 ? -18.161 5.715 -3.844 1.00 89.56 103 ALA A CA 1
ATOM 796 C C . ALA A 1 103 ? -18.493 6.968 -3.014 1.00 89.56 103 ALA A C 1
ATOM 798 O O . ALA A 1 103 ? -19.603 7.490 -3.107 1.00 89.56 103 ALA A O 1
ATOM 799 N N . ASN A 1 104 ? -17.535 7.465 -2.226 1.00 90.25 104 ASN A N 1
ATOM 800 C CA . ASN A 1 104 ? -17.674 8.687 -1.444 1.00 90.25 104 ASN A CA 1
ATOM 801 C C . ASN A 1 104 ? -16.369 9.510 -1.438 1.00 90.25 104 ASN A C 1
ATOM 803 O O . ASN A 1 104 ? -15.533 9.333 -0.549 1.00 90.25 104 ASN A O 1
ATOM 807 N N . PRO A 1 105 ? -16.203 10.469 -2.366 1.00 86.44 105 PRO A N 1
ATOM 808 C CA . PRO A 1 105 ? -14.993 11.294 -2.435 1.00 86.44 105 PRO A CA 1
ATOM 809 C C . PRO A 1 105 ? -14.724 12.153 -1.190 1.00 86.44 105 PRO A C 1
ATOM 811 O O . PRO A 1 105 ? -13.587 12.551 -0.966 1.00 86.44 105 PRO A O 1
ATOM 814 N N . GLN A 1 106 ? -15.749 12.417 -0.371 1.00 87.69 106 GLN A N 1
ATOM 815 C CA . GLN A 1 106 ? -15.664 13.205 0.868 1.00 87.69 106 GLN A CA 1
ATOM 816 C C . GLN A 1 106 ? -15.434 12.328 2.110 1.00 87.69 106 GLN A C 1
ATOM 818 O O . GLN A 1 106 ? -15.556 12.796 3.244 1.00 87.69 106 GLN A O 1
ATOM 823 N N . LEU A 1 107 ? -15.137 11.033 1.924 1.00 89.00 107 LEU A N 1
ATOM 824 C CA . LEU A 1 107 ? -15.031 10.049 3.005 1.00 89.00 107 LEU A CA 1
ATOM 825 C C . LEU A 1 107 ? -14.070 10.479 4.121 1.00 89.00 107 LEU A C 1
ATOM 827 O O . LEU A 1 107 ? -14.314 10.187 5.290 1.00 89.00 107 LEU A O 1
ATOM 831 N N . LEU A 1 108 ? -12.990 11.173 3.761 1.00 86.81 108 LEU A N 1
ATOM 832 C CA . LEU A 1 108 ? -11.923 11.544 4.689 1.00 86.81 108 LEU A CA 1
ATOM 833 C C . LEU A 1 108 ? -12.029 12.987 5.205 1.00 86.81 108 LEU A C 1
ATOM 835 O O . LEU A 1 108 ? -11.257 13.360 6.083 1.00 86.81 108 LEU A O 1
ATOM 839 N N . ASP A 1 109 ? -12.995 13.785 4.738 1.00 86.44 109 ASP A N 1
ATOM 840 C CA . ASP A 1 109 ? -13.086 15.226 5.037 1.00 86.44 109 ASP A CA 1
ATOM 841 C C . ASP A 1 109 ? -13.263 15.530 6.533 1.00 86.44 109 ASP A C 1
ATOM 843 O O . ASP A 1 109 ? -12.913 16.608 7.011 1.00 86.44 109 ASP A O 1
ATOM 847 N N . LYS A 1 110 ? -13.826 14.579 7.285 1.00 84.06 110 LYS A N 1
ATOM 848 C CA . LYS A 1 110 ? -14.105 14.712 8.724 1.00 84.06 110 LYS A CA 1
ATOM 849 C C . LYS A 1 110 ? -13.032 14.087 9.614 1.00 84.06 110 LYS A C 1
ATOM 851 O O . LYS A 1 110 ? -13.179 14.109 10.836 1.00 84.06 110 LYS A O 1
ATOM 856 N N . ILE A 1 111 ? -11.982 13.511 9.030 1.00 85.88 111 ILE A N 1
ATOM 857 C CA . ILE A 1 111 ? -10.888 12.914 9.791 1.00 85.88 111 ILE A CA 1
ATOM 858 C C . ILE A 1 111 ? -9.959 14.022 10.279 1.00 85.88 111 ILE A C 1
ATOM 860 O O . ILE A 1 111 ? -9.438 14.816 9.497 1.00 85.88 111 ILE A O 1
ATOM 864 N N . ASP A 1 112 ? -9.693 14.037 11.584 1.00 86.06 112 ASP A N 1
ATOM 865 C CA . ASP A 1 112 ? -8.644 14.880 12.145 1.00 86.06 112 ASP A CA 1
ATOM 866 C C . ASP A 1 112 ? -7.272 14.258 11.861 1.00 86.06 112 ASP A C 1
ATOM 868 O O . ASP A 1 112 ? -6.849 13.286 12.500 1.00 86.06 112 ASP A O 1
ATOM 872 N N . SER A 1 113 ? -6.559 14.847 10.901 1.00 83.56 113 SER A N 1
ATOM 873 C CA . SER A 1 113 ? -5.236 14.397 10.467 1.00 83.56 113 SER A CA 1
ATOM 874 C C . SER A 1 113 ? -4.182 14.394 11.577 1.00 83.56 113 SER A C 1
ATOM 876 O O . SER A 1 113 ? -3.175 13.703 11.443 1.00 83.56 113 SER A O 1
ATOM 878 N N . LYS A 1 114 ? -4.401 15.111 12.690 1.00 85.19 114 LYS A N 1
ATOM 879 C CA . LYS A 1 114 ? -3.493 15.090 13.848 1.00 85.19 114 LYS A CA 1
ATOM 880 C C . LYS A 1 114 ? -3.609 13.815 14.680 1.00 85.19 114 LYS A C 1
ATOM 882 O O . LYS A 1 114 ? -2.675 13.485 15.405 1.00 85.19 114 LYS A O 1
ATOM 887 N N . ASN A 1 115 ? -4.755 13.141 14.612 1.00 86.88 115 ASN A N 1
ATOM 888 C CA . ASN A 1 115 ? -5.136 12.088 15.554 1.00 86.88 115 ASN A CA 1
ATOM 889 C C . ASN A 1 115 ? -5.320 10.715 14.895 1.00 86.88 115 ASN A C 1
ATOM 891 O O . ASN A 1 115 ? -5.243 9.686 15.572 1.00 86.88 115 ASN A O 1
ATOM 895 N N . VAL A 1 116 ? -5.573 10.690 13.587 1.00 88.50 116 VAL A N 1
ATOM 896 C CA . VAL A 1 116 ? -5.739 9.468 12.797 1.00 88.50 116 VAL A CA 1
ATOM 897 C C . VAL A 1 116 ? -4.493 8.575 12.836 1.00 88.50 116 VAL A C 1
ATOM 899 O O . VAL A 1 116 ? -3.363 9.039 12.959 1.00 88.50 116 VAL A O 1
ATOM 902 N N . SER A 1 117 ? -4.699 7.259 12.750 1.00 85.00 117 SER A N 1
ATOM 903 C CA . SER A 1 117 ? -3.606 6.277 12.818 1.00 85.00 117 SER A CA 1
ATOM 904 C C . SER A 1 117 ? -2.672 6.261 11.614 1.00 85.00 117 SER A C 1
ATOM 906 O O . SER A 1 117 ? -1.479 6.037 11.784 1.00 85.00 117 SER A O 1
ATOM 908 N N . THR A 1 118 ? -3.217 6.497 10.428 1.00 87.56 118 THR A N 1
ATOM 909 C CA . THR A 1 118 ? -2.489 6.622 9.169 1.00 87.56 118 THR A CA 1
ATOM 910 C C . THR A 1 118 ? -3.321 7.474 8.221 1.00 87.56 118 THR A C 1
ATOM 912 O O . THR A 1 118 ? -4.539 7.568 8.375 1.00 87.56 118 THR A O 1
ATOM 915 N N . LEU A 1 119 ? -2.676 8.093 7.242 1.00 83.94 119 LEU A N 1
ATOM 916 C CA . LEU A 1 119 ? -3.343 8.679 6.090 1.00 83.94 119 LEU A CA 1
ATOM 917 C C . LEU A 1 119 ? -2.649 8.183 4.830 1.00 83.94 119 LEU A C 1
ATOM 919 O O . LEU A 1 119 ? -1.427 8.025 4.841 1.00 83.94 119 LEU A O 1
ATOM 923 N N . PRO A 1 120 ? -3.399 7.995 3.731 1.00 80.38 120 PRO A N 1
ATOM 924 C CA . PRO A 1 120 ? -2.779 7.740 2.444 1.00 80.38 120 PRO A CA 1
ATOM 925 C C . PRO A 1 120 ? -1.803 8.879 2.133 1.00 80.38 120 PRO A C 1
ATOM 927 O O . PRO A 1 120 ? -2.161 10.058 2.169 1.00 80.38 120 PRO A O 1
ATOM 930 N N . SER A 1 121 ? -0.562 8.519 1.836 1.00 82.25 121 SER A N 1
ATOM 931 C CA . SER A 1 121 ? 0.473 9.463 1.432 1.00 82.25 121 SER A CA 1
ATOM 932 C C . SER A 1 121 ? 0.708 9.389 -0.076 1.00 82.25 121 SER A C 1
ATOM 934 O O . SER A 1 121 ? 0.294 8.434 -0.740 1.00 82.25 121 SER A O 1
ATOM 936 N N . GLN A 1 122 ? 1.412 10.381 -0.629 1.00 83.38 122 GLN A N 1
ATOM 937 C CA . GLN A 1 122 ? 1.912 10.289 -2.004 1.00 83.38 122 GLN A CA 1
ATOM 938 C C . GLN A 1 122 ? 2.756 9.015 -2.189 1.00 83.38 122 GLN A C 1
ATOM 940 O O . GLN A 1 122 ? 2.556 8.292 -3.160 1.00 83.38 122 GLN A O 1
ATOM 945 N N . PHE A 1 123 ? 3.589 8.682 -1.200 1.00 85.19 123 PHE A N 1
ATOM 946 C CA . PHE A 1 123 ? 4.397 7.465 -1.190 1.00 85.19 123 PHE A CA 1
ATOM 947 C C . PHE A 1 123 ? 3.542 6.193 -1.246 1.00 85.19 123 PHE A C 1
ATOM 949 O O . PHE A 1 123 ? 3.803 5.309 -2.052 1.00 85.19 123 PHE A O 1
ATOM 956 N N . THR A 1 124 ? 2.459 6.103 -0.465 1.00 87.69 124 THR A N 1
ATOM 957 C CA . THR A 1 124 ? 1.515 4.967 -0.510 1.00 87.69 124 THR A CA 1
ATOM 958 C C . THR A 1 124 ? 1.015 4.712 -1.943 1.00 87.69 124 THR A C 1
ATOM 960 O O . THR A 1 124 ? 0.891 3.564 -2.371 1.00 87.69 124 THR A O 1
ATOM 963 N N . LEU A 1 125 ? 0.781 5.778 -2.713 1.00 86.19 125 LEU A N 1
ATOM 964 C CA . LEU A 1 125 ? 0.292 5.697 -4.090 1.00 86.19 125 LEU A CA 1
ATOM 965 C C . LEU A 1 125 ? 1.385 5.368 -5.104 1.00 86.19 125 LEU A C 1
ATOM 967 O O . LEU A 1 125 ? 1.132 4.584 -6.014 1.00 86.19 125 LEU A O 1
ATOM 971 N N . GLU A 1 126 ? 2.580 5.938 -4.953 1.00 88.62 126 GLU A N 1
ATOM 972 C CA . GLU A 1 126 ? 3.760 5.598 -5.761 1.00 88.62 126 GLU A CA 1
ATOM 973 C C . GLU A 1 126 ? 4.033 4.095 -5.685 1.00 88.62 126 GLU A C 1
ATOM 975 O O . GLU A 1 126 ? 4.155 3.418 -6.709 1.00 88.62 126 GLU A O 1
ATOM 980 N N . ARG A 1 127 ? 3.994 3.556 -4.461 1.00 89.81 127 ARG A N 1
ATOM 981 C CA . ARG A 1 127 ? 4.104 2.121 -4.201 1.00 89.81 127 ARG A CA 1
ATOM 982 C C . ARG A 1 127 ? 3.011 1.343 -4.914 1.00 89.81 127 ARG A C 1
ATOM 984 O O . ARG A 1 127 ? 3.311 0.411 -5.655 1.00 89.81 127 ARG A O 1
ATOM 991 N N . TYR A 1 128 ? 1.750 1.711 -4.689 1.00 91.06 128 TYR A N 1
ATOM 992 C CA . TYR A 1 128 ? 0.621 1.008 -5.291 1.00 91.06 128 TYR A CA 1
ATOM 993 C C . TYR A 1 128 ? 0.699 0.998 -6.821 1.00 91.06 128 TYR A C 1
ATOM 995 O O . TYR A 1 128 ? 0.489 -0.050 -7.421 1.00 91.06 128 TYR A O 1
ATOM 1003 N N . ALA A 1 129 ? 1.055 2.120 -7.451 1.00 91.69 129 ALA A N 1
ATOM 1004 C CA . ALA A 1 129 ? 1.136 2.220 -8.903 1.00 91.69 129 ALA A CA 1
ATOM 1005 C C . ALA A 1 129 ? 2.161 1.243 -9.497 1.00 91.69 129 ALA A C 1
ATOM 1007 O O . ALA A 1 129 ? 1.864 0.578 -10.488 1.00 91.69 129 ALA A O 1
ATOM 1008 N N . VAL A 1 130 ? 3.337 1.112 -8.877 1.00 93.88 130 VAL A N 1
ATOM 1009 C CA . VAL A 1 130 ? 4.380 0.182 -9.341 1.00 93.88 130 VAL A CA 1
ATOM 1010 C C . VAL A 1 130 ? 4.025 -1.267 -9.052 1.00 93.88 130 VAL A C 1
ATOM 1012 O O . VAL A 1 130 ? 4.174 -2.111 -9.934 1.00 93.88 130 VAL A O 1
ATOM 1015 N N . TRP A 1 131 ? 3.505 -1.555 -7.857 1.00 93.75 131 TRP A N 1
ATOM 1016 C CA . TRP A 1 131 ? 3.011 -2.888 -7.516 1.00 93.75 131 TRP A CA 1
ATOM 1017 C C . TRP A 1 131 ? 1.933 -3.354 -8.492 1.00 93.75 131 TRP A C 1
ATOM 1019 O O . TRP A 1 131 ? 2.017 -4.459 -9.018 1.00 93.75 131 TRP A O 1
ATOM 1029 N N . GLN A 1 132 ? 0.952 -2.495 -8.766 1.00 94.31 132 GLN A N 1
ATOM 1030 C CA . GLN A 1 132 ? -0.141 -2.792 -9.680 1.00 94.31 132 GLN A CA 1
ATOM 1031 C C . GLN A 1 132 ? 0.360 -2.957 -11.119 1.00 94.31 132 GLN A C 1
ATOM 1033 O O . GLN A 1 132 ? -0.028 -3.908 -11.787 1.00 94.31 132 GLN A O 1
ATOM 1038 N N . TYR A 1 133 ? 1.261 -2.085 -11.583 1.00 96.12 133 TYR A N 1
ATOM 1039 C CA . TYR A 1 133 ? 1.832 -2.181 -12.928 1.00 96.12 133 TYR A CA 1
ATOM 1040 C C . TYR A 1 133 ? 2.573 -3.507 -13.152 1.00 96.12 133 TYR A C 1
ATOM 1042 O O . TYR A 1 133 ? 2.334 -4.162 -14.163 1.00 96.12 133 TYR A O 1
ATOM 1050 N N . LEU A 1 134 ? 3.429 -3.926 -12.212 1.00 96.81 134 LEU A N 1
ATOM 1051 C CA . LEU A 1 134 ? 4.137 -5.210 -12.299 1.00 96.81 134 LEU A CA 1
ATOM 1052 C C . LEU A 1 134 ? 3.175 -6.402 -12.176 1.00 96.81 134 LEU A C 1
ATOM 1054 O O . LEU A 1 134 ? 3.300 -7.365 -12.930 1.00 96.81 134 LEU A O 1
ATOM 1058 N N . TYR A 1 135 ? 2.193 -6.324 -11.270 1.00 94.56 135 TYR A N 1
ATOM 1059 C CA . TYR A 1 135 ? 1.161 -7.353 -11.102 1.00 94.56 135 TYR A CA 1
ATOM 1060 C C . TYR A 1 135 ? 0.345 -7.575 -12.384 1.00 94.56 135 TYR A C 1
ATOM 1062 O O . TYR A 1 135 ? 0.039 -8.714 -12.728 1.00 94.56 135 TYR A O 1
ATOM 1070 N N . ASP A 1 136 ? 0.050 -6.504 -13.125 1.00 94.50 136 ASP A N 1
ATOM 1071 C CA . ASP A 1 136 ? -0.667 -6.551 -14.405 1.00 94.50 136 ASP A CA 1
ATOM 1072 C C . ASP A 1 136 ? 0.205 -7.044 -15.582 1.00 94.50 136 ASP A C 1
ATOM 1074 O O . ASP A 1 136 ? -0.241 -7.030 -16.732 1.00 94.50 136 ASP A O 1
ATOM 1078 N N . GLY A 1 137 ? 1.443 -7.482 -15.321 1.00 95.81 137 GLY A N 1
ATOM 1079 C CA . GLY A 1 137 ? 2.386 -7.973 -16.331 1.00 95.81 137 GLY A CA 1
ATOM 1080 C C . GLY A 1 137 ? 3.217 -6.875 -16.998 1.00 95.81 137 GLY A C 1
ATOM 1081 O O . GLY A 1 137 ? 3.827 -7.110 -18.040 1.00 95.81 137 GLY A O 1
ATOM 1082 N N . GLY A 1 138 ? 3.235 -5.670 -16.428 1.00 97.00 138 GLY A N 1
ATOM 1083 C CA . GLY A 1 138 ? 4.100 -4.587 -16.870 1.00 97.00 138 GLY A CA 1
ATOM 1084 C C . GLY A 1 138 ? 5.583 -4.915 -16.693 1.00 97.00 138 GLY A C 1
ATOM 1085 O O . GLY A 1 138 ? 5.975 -5.645 -15.785 1.00 97.00 138 GLY A O 1
ATOM 1086 N N . GLU A 1 139 ? 6.410 -4.333 -17.558 1.00 96.88 139 GLU A N 1
ATOM 1087 C CA . GLU A 1 139 ? 7.862 -4.510 -17.550 1.00 96.88 139 GLU A CA 1
ATOM 1088 C C . GLU A 1 139 ? 8.579 -3.246 -17.065 1.00 96.88 139 GLU A C 1
ATOM 1090 O O . GLU A 1 139 ? 8.259 -2.131 -17.507 1.00 96.88 139 GLU A O 1
ATOM 1095 N N . ILE A 1 140 ? 9.554 -3.431 -16.172 1.00 97.25 140 ILE A N 1
ATOM 1096 C CA . ILE A 1 140 ? 10.542 -2.426 -15.769 1.00 97.25 140 ILE A CA 1
ATOM 1097 C C . ILE A 1 140 ? 11.933 -3.033 -15.972 1.00 97.25 140 ILE A C 1
ATOM 1099 O O . ILE A 1 140 ? 12.306 -3.974 -15.272 1.00 97.25 140 ILE A O 1
ATOM 1103 N N . ASP A 1 141 ? 12.712 -2.473 -16.897 1.00 95.50 141 ASP A N 1
ATOM 1104 C CA . ASP A 1 141 ? 14.086 -2.905 -17.160 1.00 95.50 141 ASP A CA 1
ATOM 1105 C C . ASP A 1 141 ? 15.083 -1.776 -16.882 1.00 95.50 141 ASP A C 1
ATOM 1107 O O . ASP A 1 141 ? 15.261 -0.852 -17.676 1.00 95.50 141 ASP A O 1
ATOM 1111 N N . TRP A 1 142 ? 15.773 -1.866 -15.745 1.00 94.75 142 TRP A N 1
ATOM 1112 C CA . TRP A 1 142 ? 16.798 -0.899 -15.355 1.00 94.75 142 TRP A CA 1
ATOM 1113 C C . TRP A 1 142 ? 18.100 -0.997 -16.157 1.00 94.75 142 TRP A C 1
ATOM 1115 O O . TRP A 1 142 ? 18.957 -0.124 -16.027 1.00 94.75 142 TRP A O 1
ATOM 1125 N N . THR A 1 143 ? 18.268 -2.028 -16.986 1.00 92.81 143 THR A N 1
ATOM 1126 C CA . THR A 1 143 ? 19.431 -2.182 -17.874 1.00 92.81 143 THR A CA 1
ATOM 1127 C C . THR A 1 143 ? 19.210 -1.549 -19.247 1.00 92.81 143 THR A C 1
ATOM 1129 O O . THR A 1 143 ? 20.174 -1.303 -19.982 1.00 92.81 143 THR A O 1
ATOM 1132 N N . LYS A 1 144 ? 17.954 -1.225 -19.579 1.00 91.31 144 LYS A N 1
ATOM 1133 C CA . LYS A 1 144 ? 17.582 -0.576 -20.831 1.00 91.31 144 LYS A CA 1
ATOM 1134 C C . LYS A 1 144 ? 18.190 0.824 -20.913 1.00 91.31 144 LYS A C 1
ATOM 1136 O O . LYS A 1 144 ? 18.042 1.656 -20.017 1.00 91.31 144 LYS A O 1
ATOM 1141 N N . LYS A 1 145 ? 18.864 1.099 -22.030 1.00 83.88 145 LYS A N 1
ATOM 1142 C CA . LYS A 1 145 ? 19.409 2.426 -22.335 1.00 83.88 145 LYS A CA 1
ATOM 1143 C C . LYS A 1 145 ? 18.345 3.304 -22.985 1.00 83.88 145 LYS A C 1
ATOM 1145 O O . LYS A 1 145 ? 17.498 2.810 -23.726 1.00 83.88 145 LYS A O 1
ATOM 1150 N N . ALA A 1 146 ? 18.437 4.607 -22.732 1.00 78.44 146 ALA A N 1
ATOM 1151 C CA . ALA A 1 146 ? 17.656 5.601 -23.454 1.00 78.44 146 ALA A CA 1
ATOM 1152 C C . ALA A 1 146 ? 17.934 5.493 -24.967 1.00 78.44 146 ALA A C 1
ATOM 1154 O O . ALA A 1 146 ? 19.103 5.336 -25.342 1.00 78.44 146 ALA A O 1
ATOM 1155 N N . PRO A 1 147 ? 16.912 5.596 -25.833 1.00 76.19 147 PRO A N 1
ATOM 1156 C CA . PRO A 1 147 ? 17.128 5.779 -27.263 1.00 76.19 147 PRO A CA 1
ATOM 1157 C C . PRO A 1 147 ? 18.000 7.014 -27.541 1.00 76.19 147 PRO A C 1
ATOM 1159 O O . PRO A 1 147 ? 17.918 8.017 -26.827 1.00 76.19 147 PRO A O 1
ATOM 1162 N N . GLU A 1 148 ? 18.838 6.958 -28.581 1.00 74.75 148 GLU A N 1
ATOM 1163 C CA . GLU A 1 148 ? 19.660 8.108 -28.974 1.00 74.75 148 GLU A CA 1
ATOM 1164 C C . GLU A 1 148 ? 18.776 9.319 -29.309 1.00 74.75 148 GLU A C 1
ATOM 1166 O O . GLU A 1 148 ? 17.840 9.223 -30.101 1.00 74.75 148 GLU A O 1
ATOM 1171 N N . GLY A 1 149 ? 19.082 10.470 -28.704 1.00 74.06 149 GLY A N 1
ATOM 1172 C CA . GLY A 1 149 ? 18.350 11.720 -28.922 1.00 74.06 149 GLY A CA 1
ATOM 1173 C C . GLY A 1 149 ? 17.142 11.944 -28.006 1.00 74.06 149 GLY A C 1
ATOM 1174 O O . GLY A 1 149 ? 16.563 13.030 -28.049 1.00 74.06 149 GLY A O 1
ATOM 1175 N N . GLU A 1 150 ? 16.779 10.987 -27.146 1.00 70.56 150 GLU A N 1
ATOM 1176 C CA . GLU A 1 150 ? 15.801 11.238 -26.083 1.00 70.56 150 GLU A CA 1
ATOM 1177 C C . GLU A 1 150 ? 16.420 11.994 -24.894 1.00 70.56 150 GLU A C 1
ATOM 1179 O O . GLU A 1 150 ? 17.613 11.895 -24.605 1.00 70.56 150 GLU A O 1
ATOM 1184 N N . GLY A 1 151 ? 15.587 12.786 -24.208 1.00 73.00 151 GLY A N 1
ATOM 1185 C CA . GLY A 1 151 ? 15.958 13.500 -22.985 1.00 73.00 151 GLY A CA 1
ATOM 1186 C C . GLY A 1 151 ? 16.128 12.572 -21.773 1.00 73.00 151 GLY A C 1
ATOM 1187 O O . GLY A 1 151 ? 16.406 11.384 -21.897 1.00 73.00 151 GLY A O 1
ATOM 1188 N N . TYR A 1 152 ? 15.952 13.110 -20.563 1.00 81.44 152 TYR A N 1
ATOM 1189 C CA . TYR A 1 152 ? 16.063 12.312 -19.337 1.00 81.44 152 TYR A CA 1
ATOM 1190 C C . TYR A 1 152 ? 15.032 11.162 -19.313 1.00 81.44 152 TYR A C 1
ATOM 1192 O O . TYR A 1 152 ? 13.829 11.394 -19.462 1.00 81.44 152 TYR A O 1
ATOM 1200 N N . THR A 1 153 ? 15.513 9.932 -19.112 1.00 89.25 153 THR A N 1
ATOM 1201 C CA . THR A 1 153 ? 14.716 8.696 -19.027 1.00 89.25 153 THR A CA 1
ATOM 1202 C C . THR A 1 153 ? 14.905 8.026 -17.669 1.00 89.25 153 THR A C 1
ATOM 1204 O O . THR A 1 153 ? 15.886 8.272 -16.966 1.00 89.25 153 THR A O 1
ATOM 1207 N N . ILE A 1 154 ? 13.964 7.158 -17.302 1.00 91.19 154 ILE A N 1
ATOM 1208 C CA . ILE A 1 154 ? 14.051 6.302 -16.115 1.00 91.19 154 ILE A CA 1
ATOM 1209 C C . ILE A 1 154 ? 13.856 4.865 -16.594 1.00 91.19 154 ILE A C 1
ATOM 1211 O O . ILE A 1 154 ? 12.906 4.612 -17.330 1.00 91.19 154 ILE A O 1
ATOM 1215 N N . ALA A 1 155 ? 14.753 3.942 -16.230 1.00 92.50 155 ALA A N 1
ATOM 1216 C CA . ALA A 1 155 ? 14.723 2.555 -16.719 1.00 92.50 155 ALA A CA 1
ATOM 1217 C C . ALA A 1 155 ? 14.529 2.464 -18.257 1.00 92.50 155 ALA A C 1
ATOM 1219 O O . ALA A 1 155 ? 13.680 1.732 -18.763 1.00 92.50 155 ALA A O 1
ATOM 1220 N N . GLY A 1 156 ? 15.262 3.310 -18.997 1.00 90.44 156 GLY A N 1
ATOM 1221 C CA . GLY A 1 156 ? 15.267 3.340 -20.464 1.00 90.44 156 GLY A CA 1
ATOM 1222 C C . GLY A 1 156 ? 13.992 3.857 -21.138 1.00 90.44 156 GLY A C 1
ATOM 1223 O O . GLY A 1 156 ? 13.840 3.683 -22.344 1.00 90.44 156 GLY A O 1
ATOM 1224 N N . GLU A 1 157 ? 13.075 4.474 -20.391 1.00 92.56 157 GLU A N 1
ATOM 1225 C CA . GLU A 1 157 ? 11.794 4.978 -20.897 1.00 92.56 157 GLU A CA 1
ATOM 1226 C C . GLU A 1 157 ? 11.595 6.462 -20.557 1.00 92.56 157 GLU A C 1
ATOM 1228 O O . GLU A 1 157 ? 11.980 6.940 -19.483 1.00 92.56 157 GLU A O 1
ATOM 1233 N N . SER A 1 158 ? 10.950 7.201 -21.463 1.00 91.31 158 SER A N 1
ATOM 1234 C CA . SER A 1 158 ? 10.619 8.612 -21.248 1.00 91.31 158 SER A CA 1
ATOM 1235 C C . SER A 1 158 ? 9.583 8.808 -20.128 1.00 91.31 158 SER A C 1
ATOM 1237 O O . SER A 1 158 ? 8.735 7.949 -19.858 1.00 91.31 158 SER A O 1
ATOM 1239 N N . TYR A 1 159 ? 9.572 9.999 -19.521 1.00 90.06 159 TYR A N 1
ATOM 1240 C CA . TYR A 1 159 ? 8.541 10.391 -18.548 1.00 90.06 159 TYR A CA 1
ATOM 1241 C C . TYR A 1 159 ? 7.122 10.295 -19.103 1.00 90.06 159 TYR A C 1
ATOM 1243 O O . TYR A 1 159 ? 6.198 9.928 -18.379 1.00 90.06 159 TYR A O 1
ATOM 1251 N N . GLN A 1 160 ? 6.932 10.631 -20.379 1.00 89.62 160 GLN A N 1
ATOM 1252 C CA . GLN A 1 160 ? 5.623 10.558 -21.019 1.00 89.62 160 GLN A CA 1
ATOM 1253 C C . GLN A 1 160 ? 5.138 9.109 -21.092 1.00 89.62 160 GLN A C 1
ATOM 1255 O O . GLN A 1 160 ? 3.984 8.833 -20.757 1.00 89.62 160 GLN A O 1
ATOM 1260 N N . THR A 1 161 ? 6.024 8.184 -21.467 1.00 92.81 161 THR A N 1
ATOM 1261 C CA . THR A 1 161 ? 5.713 6.755 -21.503 1.00 92.81 161 THR A CA 1
ATOM 1262 C C . THR A 1 161 ? 5.357 6.239 -20.111 1.00 92.81 161 THR A C 1
ATOM 1264 O O . THR A 1 161 ? 4.321 5.589 -19.944 1.00 92.81 161 THR A O 1
ATOM 1267 N N . TRP A 1 162 ? 6.149 6.579 -19.089 1.00 93.62 162 TRP A N 1
ATOM 1268 C CA . TRP A 1 162 ? 5.845 6.186 -17.712 1.00 93.62 162 TRP A CA 1
ATOM 1269 C C . TRP A 1 162 ? 4.531 6.761 -17.200 1.00 93.62 162 TRP A C 1
ATOM 1271 O O . TRP A 1 162 ? 3.748 6.039 -16.590 1.00 93.62 162 TRP A O 1
ATOM 1281 N N . ASN A 1 163 ? 4.245 8.029 -17.491 1.00 90.88 163 ASN A N 1
ATOM 1282 C CA . ASN A 1 163 ? 2.987 8.659 -17.107 1.00 90.88 163 ASN A CA 1
ATOM 1283 C C . ASN A 1 163 ? 1.778 7.881 -17.653 1.00 90.88 163 ASN A C 1
ATOM 1285 O O . ASN A 1 163 ? 0.819 7.637 -16.926 1.00 90.88 163 ASN A O 1
ATOM 1289 N N . ILE A 1 164 ? 1.833 7.447 -18.917 1.00 91.19 164 ILE A N 1
ATOM 1290 C CA . ILE A 1 164 ? 0.768 6.647 -19.539 1.00 91.19 164 ILE A CA 1
ATOM 1291 C C . ILE A 1 164 ? 0.651 5.274 -18.860 1.00 91.19 164 ILE A C 1
ATOM 1293 O O . ILE A 1 164 ? -0.452 4.873 -18.483 1.00 91.19 164 ILE A O 1
ATOM 1297 N N . LYS A 1 165 ? 1.777 4.571 -18.671 1.00 94.25 165 LYS A N 1
ATOM 1298 C CA . LYS A 1 165 ? 1.827 3.243 -18.032 1.00 94.25 165 LYS A CA 1
ATOM 1299 C C . LYS A 1 165 ? 1.254 3.274 -16.610 1.00 94.25 165 LYS A C 1
ATOM 1301 O O . LYS A 1 165 ? 0.355 2.495 -16.296 1.00 94.25 165 LYS A O 1
ATOM 1306 N N . LEU A 1 166 ? 1.711 4.211 -15.778 1.00 92.00 166 LEU A N 1
ATOM 1307 C CA . LEU A 1 166 ? 1.274 4.331 -14.385 1.00 92.00 166 LEU A CA 1
ATOM 1308 C C . LEU A 1 166 ? -0.195 4.752 -14.282 1.00 92.00 166 LEU A C 1
ATOM 1310 O O . LEU A 1 166 ? -0.929 4.148 -13.508 1.00 92.00 166 LEU A O 1
ATOM 1314 N N . LYS A 1 167 ? -0.664 5.710 -15.099 1.00 88.50 167 LYS A N 1
ATOM 1315 C CA . LYS A 1 167 ? -2.093 6.082 -15.141 1.00 88.50 167 LYS A CA 1
ATOM 1316 C C . LYS A 1 167 ? -2.991 4.902 -15.485 1.00 88.50 167 LYS A C 1
ATOM 1318 O O . LYS A 1 167 ? -4.064 4.773 -14.906 1.00 88.50 167 LYS A O 1
ATOM 1323 N N . LYS A 1 168 ? -2.559 4.044 -16.413 1.00 89.56 168 LYS A N 1
ATOM 1324 C CA . LYS A 1 168 ? -3.301 2.837 -16.781 1.00 89.56 168 LYS A CA 1
ATOM 1325 C C . LYS A 1 168 ? -3.373 1.841 -15.619 1.00 89.56 168 LYS A C 1
ATOM 1327 O O . LYS A 1 168 ? -4.448 1.304 -15.375 1.00 89.56 168 LYS A O 1
ATOM 1332 N N . ALA A 1 169 ? -2.274 1.634 -14.891 1.00 89.75 169 ALA A N 1
ATOM 1333 C CA . ALA A 1 169 ? -2.226 0.700 -13.762 1.00 89.75 169 ALA A CA 1
ATOM 1334 C C . ALA A 1 169 ? -3.243 1.062 -12.662 1.00 89.75 169 ALA A C 1
ATOM 1336 O O . ALA A 1 169 ? -3.954 0.207 -12.141 1.00 89.75 169 ALA A O 1
ATOM 1337 N N . ILE A 1 170 ? -3.385 2.351 -12.352 1.00 86.44 170 ILE A N 1
ATOM 1338 C CA . ILE A 1 170 ? -4.286 2.836 -11.290 1.00 86.44 170 ILE A CA 1
ATOM 1339 C C . ILE A 1 170 ? -5.630 3.372 -11.806 1.00 86.44 170 ILE A C 1
ATOM 1341 O O . ILE A 1 170 ? -6.370 4.002 -11.050 1.00 86.44 170 ILE A O 1
ATOM 1345 N N . TRP A 1 171 ? -5.953 3.142 -13.080 1.00 80.00 171 TRP A N 1
ATOM 1346 C CA . TRP A 1 171 ? -7.155 3.662 -13.736 1.00 80.00 171 TRP A CA 1
ATOM 1347 C C . TRP A 1 171 ? -8.439 3.290 -12.979 1.00 80.00 171 TRP A C 1
ATOM 1349 O O . TRP A 1 171 ? -8.593 2.138 -12.565 1.00 80.00 171 TRP A O 1
ATOM 1359 N N . ASN A 1 172 ? -9.355 4.253 -12.796 1.00 69.62 172 ASN A N 1
ATOM 1360 C CA . ASN A 1 172 ? -10.575 4.126 -11.983 1.00 69.62 172 ASN A CA 1
ATOM 1361 C C . ASN A 1 172 ? -10.316 3.677 -10.531 1.00 69.62 172 ASN A C 1
ATOM 1363 O O . ASN A 1 172 ? -11.219 3.163 -9.881 1.00 69.62 172 ASN A O 1
ATOM 1367 N N . ARG A 1 173 ? -9.078 3.771 -10.032 1.00 67.88 173 ARG A N 1
ATOM 1368 C CA . ARG A 1 173 ? -8.660 3.377 -8.673 1.00 67.88 173 ARG A CA 1
ATOM 1369 C C . ARG A 1 173 ? -7.741 4.421 -8.042 1.00 67.88 173 ARG A C 1
ATOM 1371 O O . ARG A 1 173 ? -7.148 4.165 -7.008 1.00 67.88 173 ARG A O 1
ATOM 1378 N N . GLY A 1 174 ? -7.585 5.581 -8.668 1.00 60.69 174 GLY A N 1
ATOM 1379 C CA . GLY A 1 174 ? -6.691 6.637 -8.207 1.00 60.69 174 GLY A CA 1
ATOM 1380 C C . GLY A 1 174 ? -7.165 8.022 -8.613 1.00 60.69 174 GLY A C 1
ATOM 1381 O O . GLY A 1 174 ? -6.375 8.952 -8.551 1.00 60.69 174 GLY A O 1
ATOM 1382 N N . ASP A 1 175 ? -8.421 8.180 -9.038 1.00 62.00 175 ASP A N 1
ATOM 1383 C CA . ASP A 1 175 ? -8.901 9.404 -9.692 1.00 62.00 175 ASP A CA 1
ATOM 1384 C C . ASP A 1 175 ? -8.815 10.632 -8.782 1.00 62.00 175 ASP A C 1
ATOM 1386 O O . ASP A 1 175 ? -8.358 11.690 -9.213 1.00 62.00 175 ASP A O 1
ATOM 1390 N N . ALA A 1 176 ? -9.117 10.460 -7.491 1.00 61.97 176 ALA A N 1
ATOM 1391 C CA . ALA A 1 176 ? -8.906 11.479 -6.460 1.00 61.97 176 ALA A CA 1
ATOM 1392 C C . ALA A 1 176 ? -7.427 11.900 -6.320 1.00 61.97 176 ALA A C 1
ATOM 1394 O O . ALA A 1 176 ? -7.117 12.995 -5.854 1.00 61.97 176 ALA A O 1
ATOM 1395 N N . PHE A 1 177 ? -6.505 11.041 -6.751 1.00 61.47 177 PHE A N 1
ATOM 1396 C CA . PHE A 1 177 ? -5.064 11.213 -6.630 1.00 61.47 177 PHE A CA 1
ATOM 1397 C C . PHE A 1 177 ? -4.357 11.507 -7.959 1.00 61.47 177 PHE A C 1
ATOM 1399 O O . PHE A 1 177 ? -3.200 11.938 -7.931 1.00 61.47 177 PHE A O 1
ATOM 1406 N N . LEU A 1 178 ? -5.039 11.363 -9.107 1.00 61.97 178 LEU A N 1
ATOM 1407 C CA . LEU A 1 178 ? -4.512 11.646 -10.452 1.00 61.97 178 LEU A CA 1
ATOM 1408 C C . LEU A 1 178 ? -3.928 13.060 -10.575 1.00 61.97 178 LEU A C 1
ATOM 1410 O O . LEU A 1 178 ? -3.068 13.279 -11.422 1.00 61.97 178 LEU A O 1
ATOM 1414 N N . ILE A 1 179 ? -4.328 13.994 -9.704 1.00 69.06 179 ILE A N 1
ATOM 1415 C CA . ILE A 1 179 ? -3.777 15.357 -9.612 1.00 69.06 179 ILE A CA 1
ATOM 1416 C C . ILE A 1 179 ? -2.249 15.346 -9.405 1.00 69.06 179 ILE A C 1
ATOM 1418 O O . ILE A 1 179 ? -1.552 16.243 -9.881 1.00 69.06 179 ILE A O 1
ATOM 1422 N N . ASN A 1 180 ? -1.709 14.341 -8.710 1.00 67.38 180 ASN A N 1
ATOM 1423 C CA . ASN A 1 180 ? -0.267 14.210 -8.487 1.00 67.38 180 ASN A CA 1
ATOM 1424 C C . ASN A 1 180 ? 0.435 13.347 -9.550 1.00 67.38 180 ASN A C 1
ATOM 1426 O O . ASN A 1 180 ? 1.633 13.528 -9.783 1.00 67.38 180 ASN A O 1
ATOM 1430 N N . ILE A 1 181 ? -0.294 12.455 -10.229 1.00 67.25 181 ILE A N 1
ATOM 1431 C CA . ILE A 1 181 ? 0.257 11.562 -11.256 1.00 67.25 181 ILE A CA 1
ATOM 1432 C C . ILE A 1 181 ? 0.536 12.345 -12.545 1.00 67.25 181 ILE A C 1
ATOM 1434 O O . ILE A 1 181 ? -0.365 12.870 -13.202 1.00 67.25 181 ILE A O 1
ATOM 1438 N N . GLY A 1 182 ? 1.816 12.411 -12.913 1.00 69.56 182 GLY A N 1
ATOM 1439 C CA . GLY A 1 182 ? 2.321 13.209 -14.035 1.00 69.56 182 GLY A CA 1
ATOM 1440 C C . GLY A 1 182 ? 3.363 14.247 -13.622 1.00 69.56 182 GLY A C 1
ATOM 1441 O O . GLY A 1 182 ? 4.098 14.740 -14.475 1.00 69.56 182 GLY A O 1
ATOM 1442 N N . LYS A 1 183 ? 3.485 14.542 -12.319 1.00 85.19 183 LYS A N 1
ATOM 1443 C CA . LYS A 1 183 ? 4.653 15.255 -11.790 1.00 85.19 183 LYS A CA 1
ATOM 1444 C C . LYS A 1 183 ? 5.886 14.373 -11.975 1.00 85.19 183 LYS A C 1
ATOM 1446 O O . LYS A 1 183 ? 5.845 13.189 -11.646 1.00 85.19 183 LYS A O 1
ATOM 1451 N N . GLN A 1 184 ? 6.981 14.955 -12.465 1.00 87.12 18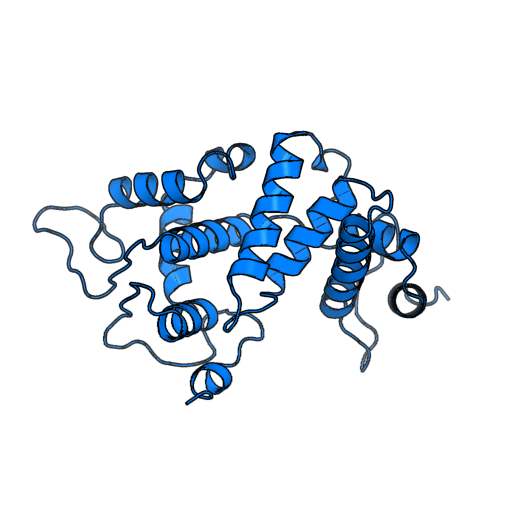4 GLN A N 1
ATOM 1452 C CA . GLN A 1 184 ? 8.233 14.222 -12.680 1.00 87.12 184 GLN A CA 1
ATOM 1453 C C . GLN A 1 184 ? 8.690 13.510 -11.401 1.00 87.12 184 GLN A C 1
ATOM 1455 O O . GLN A 1 184 ? 8.994 12.327 -11.452 1.00 87.12 184 GLN A O 1
ATOM 1460 N N . GLN A 1 185 ? 8.612 14.181 -10.248 1.00 89.12 185 GLN A N 1
ATOM 1461 C CA . GLN A 1 185 ? 8.982 13.583 -8.963 1.00 89.12 185 GLN A CA 1
ATOM 1462 C C . GLN A 1 185 ? 8.183 12.309 -8.642 1.00 89.12 185 GLN A C 1
ATOM 1464 O O . GLN A 1 185 ? 8.779 11.296 -8.315 1.00 89.12 185 GLN A O 1
ATOM 1469 N N . PHE A 1 186 ? 6.856 12.322 -8.819 1.00 89.81 186 PHE A N 1
ATOM 1470 C CA . PHE A 1 186 ? 6.018 11.140 -8.578 1.00 89.81 186 PHE A CA 1
ATOM 1471 C C . PHE A 1 186 ? 6.426 9.968 -9.477 1.00 89.81 186 PHE A C 1
ATOM 1473 O O . PHE A 1 186 ? 6.529 8.835 -9.024 1.00 89.81 186 PHE A O 1
ATOM 1480 N N . ILE A 1 187 ? 6.644 10.235 -10.770 1.00 91.56 187 ILE A N 1
ATOM 1481 C CA . ILE A 1 187 ? 7.045 9.199 -11.730 1.00 91.56 187 ILE A CA 1
ATOM 1482 C C . ILE A 1 187 ? 8.415 8.637 -11.352 1.00 91.56 187 ILE A C 1
ATOM 1484 O O . ILE A 1 187 ? 8.590 7.424 -11.329 1.00 91.56 187 ILE A O 1
ATOM 1488 N N . HIS A 1 188 ? 9.367 9.514 -11.043 1.00 92.06 188 HIS A N 1
ATOM 1489 C CA . HIS A 1 188 ? 10.700 9.126 -10.613 1.00 92.06 188 HIS A CA 1
ATOM 1490 C C . HIS A 1 188 ? 10.652 8.239 -9.367 1.00 92.06 188 HIS A C 1
ATOM 1492 O O . HIS A 1 188 ? 11.168 7.126 -9.401 1.00 92.06 188 HIS A O 1
ATOM 1498 N N . ASP A 1 189 ? 9.983 8.693 -8.310 1.00 91.19 189 ASP A N 1
ATOM 1499 C CA . ASP A 1 189 ? 9.965 8.011 -7.014 1.00 91.19 189 ASP A CA 1
ATOM 1500 C C . ASP A 1 189 ? 9.177 6.703 -7.063 1.00 91.19 189 ASP A C 1
ATOM 1502 O O . ASP A 1 189 ? 9.608 5.702 -6.490 1.00 91.19 189 ASP A O 1
ATOM 1506 N N . ALA A 1 190 ? 8.076 6.664 -7.823 1.00 92.00 190 ALA A N 1
ATOM 1507 C CA . ALA A 1 190 ? 7.364 5.424 -8.101 1.00 92.00 190 ALA A CA 1
ATOM 1508 C C . ALA A 1 190 ? 8.297 4.411 -8.771 1.00 92.00 190 ALA A C 1
ATOM 1510 O O . ALA A 1 190 ? 8.478 3.304 -8.266 1.00 92.00 190 ALA A O 1
ATOM 1511 N N . ILE A 1 191 ? 8.929 4.776 -9.889 1.00 94.62 191 ILE A N 1
ATOM 1512 C CA . ILE A 1 191 ? 9.772 3.825 -10.611 1.00 94.62 191 ILE A CA 1
ATOM 1513 C C . ILE A 1 191 ? 11.003 3.439 -9.784 1.00 94.62 191 ILE A C 1
ATOM 1515 O O . ILE A 1 191 ? 11.294 2.248 -9.715 1.00 94.62 191 ILE A O 1
ATOM 1519 N N . ASP A 1 192 ? 11.668 4.359 -9.077 1.00 91.50 192 ASP A N 1
ATOM 1520 C CA . ASP A 1 192 ? 12.779 4.033 -8.163 1.00 91.50 192 ASP A CA 1
ATOM 1521 C C . ASP A 1 192 ? 12.354 3.055 -7.054 1.00 91.50 192 ASP A C 1
ATOM 1523 O O . ASP A 1 192 ? 13.096 2.124 -6.730 1.00 91.50 192 ASP A O 1
ATOM 1527 N N . TYR A 1 193 ? 11.111 3.160 -6.563 1.00 90.88 193 TYR A N 1
ATOM 1528 C CA . TYR A 1 193 ? 10.555 2.209 -5.599 1.00 90.88 193 TYR A CA 1
ATOM 1529 C C . TYR A 1 193 ? 10.541 0.761 -6.120 1.00 90.88 193 TYR A C 1
ATOM 1531 O O . TYR A 1 193 ? 10.639 -0.168 -5.321 1.00 90.88 193 TYR A O 1
ATOM 1539 N N . SER A 1 194 ? 10.532 0.525 -7.440 1.00 93.00 194 SER A N 1
ATOM 1540 C CA . SER A 1 194 ? 10.677 -0.835 -7.999 1.00 93.00 194 SER A CA 1
ATOM 1541 C C . SER A 1 194 ? 11.976 -1.534 -7.576 1.00 93.00 194 SER A C 1
ATOM 1543 O O . SER A 1 194 ? 12.033 -2.760 -7.532 1.00 93.00 194 SER A O 1
ATOM 1545 N N . GLN A 1 195 ? 13.008 -0.771 -7.206 1.00 90.88 195 GLN A N 1
ATOM 1546 C CA . GLN A 1 195 ? 14.278 -1.290 -6.704 1.00 90.88 195 GLN A CA 1
ATOM 1547 C C . GLN A 1 195 ? 14.238 -1.614 -5.198 1.00 90.88 195 GLN A C 1
ATOM 1549 O O . GLN A 1 195 ? 15.253 -2.022 -4.627 1.00 90.88 195 GLN A O 1
ATOM 1554 N N . PHE A 1 196 ? 13.108 -1.430 -4.507 1.00 90.00 196 PHE A N 1
ATOM 1555 C CA . PHE A 1 196 ? 13.029 -1.727 -3.079 1.00 90.00 196 PHE A CA 1
ATOM 1556 C C . PHE A 1 196 ? 13.069 -3.241 -2.822 1.00 90.00 196 PHE A C 1
ATOM 1558 O O . PHE A 1 196 ? 12.462 -4.006 -3.578 1.00 90.00 196 PHE A O 1
ATOM 1565 N N . PRO A 1 197 ? 13.718 -3.676 -1.721 1.00 89.00 197 PRO A N 1
ATOM 1566 C CA . PRO A 1 197 ? 13.894 -5.083 -1.372 1.00 89.00 197 PRO A CA 1
ATOM 1567 C C . PRO A 1 197 ? 12.622 -5.939 -1.492 1.00 89.00 197 PRO A C 1
ATOM 1569 O O . PRO A 1 197 ? 12.619 -7.013 -2.088 1.00 89.00 197 PRO A O 1
ATOM 1572 N N . VAL A 1 198 ? 11.505 -5.435 -0.975 1.00 88.69 198 VAL A N 1
ATOM 1573 C CA . VAL A 1 198 ? 10.235 -6.163 -0.966 1.00 88.69 198 VAL A CA 1
ATOM 1574 C C . VAL A 1 198 ? 9.641 -6.363 -2.372 1.00 88.69 198 VAL A C 1
ATOM 1576 O O . VAL A 1 198 ? 9.169 -7.461 -2.685 1.00 88.69 198 VAL A O 1
ATOM 1579 N N . ILE A 1 199 ? 9.714 -5.353 -3.253 1.00 90.88 199 ILE A N 1
ATOM 1580 C CA . ILE A 1 199 ? 9.253 -5.478 -4.647 1.00 90.88 199 ILE A CA 1
ATOM 1581 C C . ILE A 1 199 ? 10.164 -6.422 -5.404 1.00 90.88 199 ILE A C 1
ATOM 1583 O O . ILE A 1 199 ? 9.682 -7.367 -6.019 1.00 90.88 199 ILE A O 1
ATOM 1587 N N . ALA A 1 200 ? 11.471 -6.170 -5.362 1.00 91.50 200 ALA A N 1
ATOM 1588 C CA . ALA A 1 200 ? 12.444 -6.953 -6.104 1.00 91.50 200 ALA A CA 1
ATOM 1589 C C . ALA A 1 200 ? 12.377 -8.438 -5.714 1.00 91.50 200 ALA A C 1
ATOM 1591 O O . ALA A 1 200 ? 12.404 -9.313 -6.582 1.00 91.50 200 ALA A O 1
ATOM 1592 N N . CYS A 1 201 ? 12.184 -8.723 -4.423 1.00 91.12 201 CYS A N 1
ATOM 1593 C CA . CYS A 1 201 ? 11.938 -10.077 -3.963 1.00 91.12 201 CYS A CA 1
ATOM 1594 C C . CYS A 1 201 ? 10.657 -10.679 -4.547 1.00 91.12 201 CYS A C 1
ATOM 1596 O O . CYS A 1 201 ? 10.656 -11.791 -5.078 1.00 91.12 201 CYS A O 1
ATOM 1598 N N . THR A 1 202 ? 9.551 -9.950 -4.448 1.00 92.12 202 THR A N 1
ATOM 1599 C CA . THR A 1 202 ? 8.250 -10.465 -4.873 1.00 92.12 202 THR A CA 1
ATOM 1600 C C . THR A 1 202 ? 8.194 -10.665 -6.375 1.00 92.12 202 THR A C 1
ATOM 1602 O O . THR A 1 202 ? 7.730 -11.705 -6.827 1.00 92.12 202 THR A O 1
ATOM 1605 N N . ALA A 1 203 ? 8.751 -9.734 -7.149 1.00 93.06 203 ALA A N 1
ATOM 1606 C CA . ALA A 1 203 ? 8.891 -9.863 -8.588 1.00 93.06 203 ALA A CA 1
ATOM 1607 C C . ALA A 1 203 ? 9.670 -11.130 -8.960 1.00 93.06 203 ALA A C 1
ATOM 1609 O O . ALA A 1 203 ? 9.210 -11.897 -9.801 1.00 93.06 203 ALA A O 1
ATOM 1610 N N . ARG A 1 204 ? 10.782 -11.419 -8.267 1.00 91.00 204 ARG A N 1
ATOM 1611 C CA . ARG A 1 204 ? 11.536 -12.667 -8.453 1.00 91.00 204 ARG A CA 1
ATOM 1612 C C . ARG A 1 204 ? 10.685 -13.900 -8.154 1.00 91.00 204 ARG A C 1
ATOM 1614 O O . ARG A 1 204 ? 10.636 -14.812 -8.971 1.00 91.00 204 ARG A O 1
ATOM 1621 N N . ARG A 1 205 ? 10.002 -13.933 -7.007 1.00 89.56 205 ARG A N 1
ATOM 1622 C CA . ARG A 1 205 ? 9.198 -15.095 -6.584 1.00 89.56 205 ARG A CA 1
ATOM 1623 C C . ARG A 1 205 ? 7.951 -15.310 -7.440 1.00 89.56 205 ARG A C 1
ATOM 1625 O O . ARG A 1 205 ? 7.509 -16.443 -7.594 1.00 89.56 205 ARG A O 1
ATOM 1632 N N . LYS A 1 206 ? 7.379 -14.237 -7.984 1.00 91.88 206 LYS A N 1
ATOM 1633 C CA . LYS A 1 206 ? 6.185 -14.276 -8.836 1.00 91.88 206 LYS A CA 1
ATOM 1634 C C . LYS A 1 206 ? 6.492 -14.341 -10.330 1.00 91.88 206 LYS A C 1
ATOM 1636 O O . LYS A 1 206 ? 5.560 -14.495 -11.112 1.00 91.88 206 LYS A O 1
ATOM 1641 N N . GLY A 1 207 ? 7.760 -14.225 -10.725 1.00 92.19 207 GLY A N 1
ATOM 1642 C CA . GLY A 1 207 ? 8.159 -14.174 -12.130 1.00 92.19 207 GLY A CA 1
ATOM 1643 C C . GLY A 1 207 ? 7.685 -12.910 -12.851 1.00 92.19 207 GLY A C 1
ATOM 1644 O O . GLY A 1 207 ? 7.392 -12.967 -14.041 1.00 92.19 207 GLY A O 1
ATOM 1645 N N . TRP A 1 208 ? 7.567 -11.779 -12.149 1.00 95.12 208 TRP A N 1
ATOM 1646 C CA . TRP A 1 208 ? 7.246 -10.499 -12.784 1.00 95.12 208 TRP A CA 1
ATOM 1647 C C . TRP A 1 208 ? 8.437 -9.954 -13.571 1.00 95.12 208 TRP A C 1
ATOM 1649 O O . TRP A 1 208 ? 9.597 -10.208 -13.239 1.00 95.12 208 TRP A O 1
ATOM 1659 N N . HIS A 1 209 ? 8.143 -9.151 -14.591 1.00 96.69 209 HIS A N 1
ATOM 1660 C CA . HIS A 1 209 ? 9.135 -8.577 -15.496 1.00 96.69 209 HIS A CA 1
ATOM 1661 C C . HIS A 1 209 ? 9.829 -7.353 -14.878 1.00 96.69 209 HIS A C 1
ATOM 1663 O O . HIS A 1 209 ? 9.596 -6.211 -15.268 1.00 96.69 209 HIS A O 1
ATOM 1669 N N . LEU A 1 210 ? 10.684 -7.601 -13.883 1.00 96.75 210 LEU A N 1
ATOM 1670 C CA . LEU A 1 210 ? 11.534 -6.593 -13.256 1.00 96.75 210 LEU A CA 1
ATOM 1671 C C . LEU A 1 210 ? 13.007 -6.987 -13.383 1.00 96.75 210 LEU A C 1
ATOM 1673 O O . LEU A 1 210 ? 13.480 -7.894 -12.695 1.00 96.75 210 LEU A O 1
ATOM 1677 N N . THR A 1 211 ? 13.741 -6.251 -14.211 1.00 95.81 211 THR A N 1
ATOM 1678 C CA . THR A 1 211 ? 15.196 -6.373 -14.327 1.00 95.81 211 THR A CA 1
ATOM 1679 C C . THR A 1 211 ? 15.849 -5.263 -13.515 1.00 95.81 211 THR A C 1
ATOM 1681 O O . THR A 1 211 ? 15.616 -4.078 -13.757 1.00 95.81 211 THR A O 1
ATOM 1684 N N . LEU A 1 212 ? 16.658 -5.644 -12.528 1.00 94.19 212 LEU A N 1
ATOM 1685 C CA . LEU A 1 212 ? 17.366 -4.718 -11.641 1.00 94.19 212 LEU A CA 1
ATOM 1686 C C . LEU A 1 212 ? 18.673 -4.218 -12.285 1.00 94.19 212 LEU A C 1
ATOM 1688 O O . LEU A 1 212 ? 19.198 -4.882 -13.182 1.00 94.19 212 LEU A O 1
ATOM 1692 N N . PRO A 1 213 ? 19.232 -3.080 -11.826 1.00 91.75 213 PRO A N 1
ATOM 1693 C CA . PRO A 1 213 ? 20.554 -2.630 -12.257 1.00 91.75 213 PRO A CA 1
ATOM 1694 C C . PRO A 1 213 ? 21.624 -3.718 -12.078 1.00 91.75 213 PRO A C 1
ATOM 1696 O O . PRO A 1 213 ? 21.573 -4.496 -11.125 1.00 91.75 213 PRO A O 1
ATOM 1699 N N . ALA A 1 214 ? 22.629 -3.748 -12.957 1.00 88.88 214 ALA A N 1
ATOM 1700 C CA . ALA A 1 214 ? 23.689 -4.763 -12.919 1.00 88.88 214 ALA A CA 1
ATOM 1701 C C . ALA A 1 214 ? 24.497 -4.763 -11.603 1.00 88.88 214 ALA A C 1
ATOM 1703 O O . ALA A 1 214 ? 25.038 -5.791 -11.205 1.00 88.88 214 ALA A O 1
ATOM 1704 N N . ASP A 1 215 ? 24.570 -3.620 -10.922 1.00 89.00 215 ASP A N 1
ATOM 1705 C CA . ASP A 1 215 ? 25.248 -3.415 -9.642 1.00 89.00 215 ASP A CA 1
ATOM 1706 C C . ASP A 1 215 ? 24.289 -3.437 -8.435 1.00 89.00 215 ASP A C 1
ATOM 1708 O O . ASP A 1 215 ? 24.664 -3.033 -7.328 1.00 89.00 215 ASP A O 1
ATOM 1712 N N . TYR A 1 216 ? 23.051 -3.910 -8.624 1.00 88.69 216 TYR A N 1
ATOM 1713 C CA . TYR A 1 216 ? 22.056 -3.970 -7.561 1.00 88.69 216 TYR A CA 1
ATOM 1714 C C . TYR A 1 216 ? 22.543 -4.815 -6.382 1.00 88.69 216 TYR A C 1
ATOM 1716 O O . TYR A 1 216 ? 22.868 -5.998 -6.509 1.00 88.69 216 TYR A O 1
ATOM 1724 N N . ARG A 1 217 ? 22.554 -4.203 -5.195 1.00 85.12 217 ARG A N 1
ATOM 1725 C CA . ARG A 1 217 ? 22.925 -4.875 -3.951 1.00 85.12 217 ARG A CA 1
ATOM 1726 C C . ARG A 1 217 ? 21.684 -5.420 -3.265 1.00 85.12 217 ARG A C 1
ATOM 1728 O O . ARG A 1 217 ? 20.846 -4.663 -2.786 1.00 85.12 217 ARG A O 1
ATOM 1735 N N . GLU A 1 218 ? 21.629 -6.739 -3.167 1.00 85.50 218 GLU A N 1
ATOM 1736 C CA . GLU A 1 218 ? 20.646 -7.499 -2.399 1.00 85.50 218 GLU A CA 1
ATOM 1737 C C . GLU A 1 218 ? 20.813 -7.293 -0.881 1.00 85.50 218 GLU A C 1
ATOM 1739 O O . GLU A 1 218 ? 21.385 -8.126 -0.177 1.00 85.50 218 GLU A O 1
ATOM 1744 N N . GLN A 1 219 ? 20.355 -6.153 -0.372 1.00 80.56 219 GLN A N 1
ATOM 1745 C CA . GLN A 1 219 ? 20.454 -5.785 1.040 1.00 80.56 219 GLN A CA 1
ATOM 1746 C C . GLN A 1 219 ? 19.171 -5.098 1.519 1.00 80.56 219 GLN A C 1
ATOM 1748 O O . GLN A 1 219 ? 18.480 -4.445 0.744 1.00 80.56 219 GLN A O 1
ATOM 1753 N N . ASN A 1 220 ? 18.900 -5.154 2.824 1.00 71.75 220 ASN A N 1
ATOM 1754 C CA . ASN A 1 220 ? 17.687 -4.582 3.437 1.00 71.75 220 ASN A CA 1
ATOM 1755 C C . ASN A 1 220 ? 17.649 -3.042 3.429 1.00 71.75 220 ASN A C 1
ATOM 1757 O O . ASN A 1 220 ? 16.662 -2.429 3.832 1.00 71.75 220 ASN A O 1
ATOM 1761 N N . PHE A 1 221 ? 18.722 -2.387 2.977 1.00 61.84 221 PHE A N 1
ATOM 1762 C CA . PHE A 1 221 ? 18.853 -0.938 3.020 1.00 61.84 221 PHE A CA 1
ATOM 1763 C C . PHE A 1 221 ? 18.553 -0.284 1.667 1.00 61.84 221 PHE A C 1
ATOM 1765 O O . PHE A 1 221 ? 19.449 -0.113 0.839 1.00 61.84 221 PHE A O 1
ATOM 1772 N N . ARG A 1 222 ? 17.285 0.111 1.503 1.00 61.41 222 ARG A N 1
ATOM 1773 C CA . ARG A 1 222 ? 16.791 1.201 0.633 1.00 61.41 222 ARG A CA 1
ATOM 1774 C C . ARG A 1 222 ? 15.487 1.801 1.188 1.00 61.41 222 ARG A C 1
ATOM 1776 O O . ARG A 1 222 ? 14.547 2.032 0.456 1.00 61.41 222 ARG A O 1
ATOM 1783 N N . GLY A 1 223 ? 15.370 1.972 2.507 1.00 57.69 223 GLY A N 1
ATOM 1784 C CA . GLY A 1 223 ? 14.141 2.513 3.120 1.00 57.69 223 GLY A CA 1
ATOM 1785 C C . GLY A 1 223 ? 12.918 1.576 3.092 1.00 57.69 223 GLY A C 1
ATOM 1786 O O . GLY A 1 223 ? 11.820 1.993 3.452 1.00 57.69 223 GLY A O 1
ATOM 1787 N N . GLY A 1 224 ? 13.094 0.311 2.695 1.00 52.16 224 GLY A N 1
ATOM 1788 C CA . GLY A 1 224 ? 12.037 -0.699 2.592 1.00 52.16 224 GLY A CA 1
ATOM 1789 C C . GLY A 1 224 ? 11.697 -1.376 3.918 1.00 52.16 224 GLY A C 1
ATOM 1790 O O . GLY A 1 224 ? 12.003 -2.546 4.100 1.00 52.16 224 GLY A O 1
ATOM 1791 N N . GLY A 1 225 ? 11.048 -0.645 4.825 1.00 60.09 225 GLY A N 1
ATOM 1792 C CA . GLY A 1 225 ? 10.264 -1.231 5.918 1.00 60.09 225 GLY A CA 1
ATOM 1793 C C . GLY A 1 225 ? 10.971 -2.289 6.781 1.00 60.09 225 GLY A C 1
ATOM 1794 O O . GLY A 1 225 ? 12.166 -2.214 7.054 1.00 60.09 225 GLY A O 1
ATOM 1795 N N . ARG A 1 226 ? 10.190 -3.260 7.272 1.00 66.69 226 ARG A N 1
ATOM 1796 C CA . ARG A 1 226 ? 10.652 -4.385 8.110 1.00 66.69 226 ARG A CA 1
ATOM 1797 C C . ARG A 1 226 ? 11.088 -5.603 7.282 1.00 66.69 226 ARG A C 1
ATOM 1799 O O . ARG A 1 226 ? 11.271 -6.676 7.851 1.00 66.69 226 ARG A O 1
ATOM 1806 N N . PHE A 1 227 ? 11.185 -5.459 5.962 1.00 77.00 227 PHE A N 1
ATOM 1807 C CA . PHE A 1 227 ? 11.428 -6.577 5.064 1.00 77.00 227 PHE A CA 1
ATOM 1808 C C . PHE A 1 227 ? 12.867 -7.082 5.198 1.00 77.00 227 PHE A C 1
ATOM 1810 O O . PHE A 1 227 ? 13.821 -6.307 5.115 1.00 77.00 227 PHE A O 1
ATOM 1817 N N . ASP A 1 228 ? 13.012 -8.393 5.381 1.00 78.50 228 ASP A N 1
ATOM 1818 C CA . ASP A 1 228 ? 14.308 -9.058 5.406 1.00 78.50 228 ASP A CA 1
ATOM 1819 C C . ASP A 1 228 ? 14.526 -9.837 4.109 1.00 78.50 228 ASP A C 1
ATOM 1821 O O . ASP A 1 228 ? 13.869 -10.840 3.849 1.00 78.50 228 ASP A O 1
ATOM 1825 N N . TRP A 1 229 ? 15.487 -9.408 3.303 1.00 80.81 229 TRP A N 1
ATOM 1826 C CA . TRP A 1 229 ? 15.895 -10.034 2.054 1.00 80.81 229 TRP A CA 1
ATOM 1827 C C . TRP A 1 229 ? 16.330 -11.488 2.234 1.00 80.81 229 TRP A C 1
ATOM 1829 O O . TRP A 1 229 ? 16.183 -12.283 1.305 1.00 80.81 229 TRP A O 1
ATOM 1839 N N . ALA A 1 230 ? 16.803 -11.883 3.422 1.00 79.69 230 ALA A N 1
ATOM 1840 C CA . ALA A 1 230 ? 17.071 -13.291 3.707 1.00 79.69 230 ALA A CA 1
ATOM 1841 C C . ALA A 1 230 ? 15.811 -14.162 3.537 1.00 79.69 230 ALA A C 1
ATOM 1843 O O . ALA A 1 230 ? 15.910 -15.271 3.010 1.00 79.69 230 ALA A O 1
ATOM 1844 N N . SER A 1 231 ? 14.624 -13.634 3.867 1.00 76.19 231 SER A N 1
ATOM 1845 C CA . SER A 1 231 ? 13.337 -14.314 3.639 1.00 76.19 231 SER A CA 1
ATOM 1846 C C . SER A 1 231 ? 13.022 -14.531 2.156 1.00 76.19 231 SER A C 1
ATOM 1848 O O . SER A 1 231 ? 12.235 -15.406 1.811 1.00 76.19 231 SER A O 1
ATOM 1850 N N . CYS A 1 232 ? 13.674 -13.789 1.258 1.00 79.81 232 CYS A N 1
ATOM 1851 C CA . CYS A 1 232 ? 13.481 -13.943 -0.176 1.00 79.81 232 CYS A CA 1
ATOM 1852 C C . CYS A 1 232 ? 14.167 -15.181 -0.763 1.00 79.81 232 CYS A C 1
ATOM 1854 O O . CYS A 1 232 ? 13.753 -15.692 -1.800 1.00 79.81 232 CYS A O 1
ATOM 1856 N N . ARG A 1 233 ? 15.258 -15.626 -0.127 1.00 68.50 233 ARG A N 1
ATOM 1857 C CA . ARG A 1 233 ? 16.081 -16.753 -0.590 1.00 68.50 233 ARG A CA 1
ATOM 1858 C C . ARG A 1 233 ? 15.560 -18.101 -0.104 1.00 68.50 233 ARG A C 1
ATOM 1860 O O . ARG A 1 233 ? 15.957 -19.129 -0.637 1.00 68.50 233 ARG A O 1
ATOM 1867 N N . ALA A 1 234 ? 14.702 -18.098 0.909 1.00 58.16 234 ALA A N 1
ATOM 1868 C CA . ALA A 1 234 ? 14.064 -19.297 1.414 1.00 58.16 234 ALA A CA 1
ATOM 1869 C C . ALA A 1 234 ? 12.769 -19.525 0.631 1.00 58.16 234 ALA A C 1
ATOM 1871 O O . ALA A 1 234 ? 11.809 -18.807 0.865 1.00 58.16 234 ALA A O 1
ATOM 1872 N N . VAL A 1 235 ? 12.789 -20.447 -0.332 1.00 48.88 235 VAL A N 1
ATOM 1873 C CA . VAL A 1 235 ? 11.763 -21.460 -0.663 1.00 48.88 235 VAL A CA 1
ATOM 1874 C C . VAL A 1 235 ? 12.225 -22.090 -1.985 1.00 48.88 235 VAL A C 1
ATOM 1876 O O . VAL A 1 235 ? 12.042 -21.498 -3.049 1.00 48.88 235 VAL A O 1
ATOM 1879 N N . GLU A 1 236 ? 12.868 -23.256 -1.883 1.00 40.88 236 GLU A N 1
ATOM 1880 C CA . GLU A 1 236 ? 12.835 -24.285 -2.936 1.00 40.88 236 GLU A CA 1
ATOM 1881 C C . GLU A 1 236 ? 11.507 -25.045 -2.847 1.00 40.88 236 GLU A C 1
ATOM 1883 O O . GLU A 1 236 ? 11.061 -25.305 -1.701 1.00 40.88 236 GLU A O 1
#

Sequence (236 aa):
MTLSDHQRAKSALNANDLNAAQGYLTGEKYNNRYRPVSGEESWGSLQYRAAKIVANAAANGQKVRDDALYLAYISLFEAEEGVPEHPDIMLGYMHKAMALLLANPQLLDKIDSKNVSTLPSQFTLERYAVWQYLYDGGEIDWTKKAPEGEGYTIAGESYQTWNIKLKKAIWNRGDAFLINIGKQQFIHDAIDYSQFPVIACTARRKGWHLTLPADYREQNFRGGGRFDWASCRAVE

Organism: Klebsiella pneumoniae (NCBI:txid573)

pLDDT: mean 87.05, std 11.32, range [39.28, 98.69]

Radius of gyration: 19.31 Å; chains: 1; bounding box: 47×40×65 Å